Protein AF-A0A967LDF0-F1 (afdb_monomer)

Solvent-accessible surface area (backbone atoms only — not comparable to full-atom values): 17361 Å² total; per-residue (Å²): 137,88,81,86,71,76,50,51,36,36,40,22,44,72,84,47,82,64,45,79,42,76,47,79,88,79,94,64,74,88,90,59,98,78,80,86,80,89,82,88,83,76,96,77,72,79,64,94,72,94,79,72,49,79,46,80,46,60,92,59,103,64,95,81,86,81,92,79,84,87,83,78,50,74,67,54,49,60,72,42,40,83,77,46,61,62,76,76,44,54,73,70,56,41,53,49,50,55,48,54,57,40,58,75,70,70,52,86,82,72,74,75,75,74,80,72,59,51,57,44,43,38,67,37,86,91,64,55,83,61,31,75,67,80,58,48,50,31,36,35,40,36,82,56,59,44,64,87,86,53,66,85,45,45,50,76,47,58,64,10,57,55,77,41,72,45,76,43,81,77,37,88,39,30,30,34,36,38,41,36,23,68,54,70,43,59,27,35,44,30,42,28,42,52,59,54,62,45,38,42,94,85,42,59,27,58,52,32,54,76,20,68,48,39,37,46,43,92,62,77,85,70,63,77,52,59,86,72,54,65,84,68,73,45,56,82,58,60,76,73,67,74,58,61,42,68,77,70,62,70,76,63,79,61,59,72,37,84,39,65,44,71,90,42,80,40,40,79,49,79,36,64,60,76,92,123

Radius of gyration: 38.01 Å; Cα contacts (8 Å, |Δi|>4): 412; chains: 1; bounding box: 81×44×112 Å

Foldseek 3Di:
DDDQDFWWKWKAKPPDHTDIFTDDGDPDDQPDPPDDDDGDDDPYDDDPDPDMDIDIDTPDPGDDDDDDDDDDDPVNCVVCVVVCVLVPDDPVVNLVVVQVVCVVVPDPDPDPPPPAKDKAKEWDPPADFAHADQKTKIKIFIPAAWPDDDPVQKDKDKDQPWDDWDWADPDHRGIIMIIIHPGADFIKIWMKRDWQSTDGVNGTHHIYPTYIGTYDHPDPPPPVCVVVDPVLQFLPCQVVDDDCCVVVVVVDDQWPDFDRCNVHGSDTDTHGDDDD

Structure (mmCIF, N/CA/C/O backbone):
data_AF-A0A967LDF0-F1
#
_entry.id   AF-A0A967LDF0-F1
#
loop_
_atom_site.group_PDB
_atom_site.id
_atom_site.type_symbol
_atom_site.label_atom_id
_atom_site.label_alt_id
_atom_site.label_comp_id
_atom_site.label_asym_id
_atom_site.label_entity_id
_atom_site.label_seq_id
_atom_site.pdbx_PDB_ins_code
_atom_site.Cartn_x
_atom_site.Cartn_y
_atom_site.Cartn_z
_atom_site.occupancy
_atom_site.B_iso_or_equiv
_atom_site.auth_seq_id
_atom_site.auth_comp_id
_atom_site.auth_asym_id
_atom_site.auth_atom_id
_atom_site.pdbx_PDB_model_num
ATOM 1 N N . HIS A 1 1 ? 15.347 19.406 -5.455 1.00 29.77 1 HIS A N 1
ATOM 2 C CA . HIS A 1 1 ? 14.499 19.078 -6.616 1.00 29.77 1 HIS A CA 1
ATOM 3 C C . HIS A 1 1 ? 15.376 18.485 -7.708 1.00 29.77 1 HIS A C 1
ATOM 5 O O . HIS A 1 1 ? 16.145 19.208 -8.323 1.00 29.77 1 HIS A O 1
ATOM 11 N N . SER A 1 2 ? 15.359 17.156 -7.831 1.00 32.28 2 SER A N 1
ATOM 12 C CA . SER A 1 2 ? 16.201 16.375 -8.742 1.00 32.28 2 SER A CA 1
ATOM 13 C C . SER A 1 2 ? 15.453 16.183 -10.054 1.00 32.28 2 SER A C 1
ATOM 15 O O . SER A 1 2 ? 14.479 15.441 -10.078 1.00 32.28 2 SER A O 1
ATOM 17 N N . ASN A 1 3 ? 15.893 16.851 -11.114 1.00 32.25 3 ASN A N 1
ATOM 18 C CA . ASN A 1 3 ? 15.466 16.547 -12.474 1.00 32.25 3 ASN A CA 1
ATOM 19 C C . ASN A 1 3 ? 16.697 15.972 -13.187 1.00 32.25 3 ASN A C 1
ATOM 21 O O . ASN A 1 3 ? 17.517 16.711 -13.731 1.00 32.25 3 ASN A O 1
ATOM 25 N N . ARG A 1 4 ? 16.897 14.656 -13.032 1.00 47.19 4 ARG A N 1
ATOM 26 C CA . ARG A 1 4 ? 17.928 13.898 -13.750 1.00 47.19 4 ARG A CA 1
ATOM 27 C C . ARG A 1 4 ? 17.378 13.640 -15.143 1.00 47.19 4 ARG A C 1
ATOM 29 O O . ARG A 1 4 ? 16.397 12.922 -15.284 1.00 47.19 4 ARG A O 1
ATOM 36 N N . PHE A 1 5 ? 17.931 14.317 -16.138 1.00 49.34 5 PHE A N 1
ATOM 37 C CA . PHE A 1 5 ? 17.499 14.169 -17.521 1.00 49.34 5 PHE A CA 1
ATOM 38 C C . PHE A 1 5 ? 18.482 13.258 -18.250 1.00 49.34 5 PHE A C 1
ATOM 40 O O . PHE A 1 5 ? 19.655 13.616 -18.384 1.00 49.34 5 PHE A O 1
ATOM 47 N N . ASP A 1 6 ? 17.994 12.121 -18.741 1.00 62.50 6 ASP A N 1
ATOM 48 C CA . ASP A 1 6 ? 18.707 11.288 -19.707 1.00 62.50 6 ASP A CA 1
ATOM 49 C C . ASP A 1 6 ? 19.111 12.135 -20.923 1.00 62.50 6 ASP A C 1
ATOM 51 O O . ASP A 1 6 ? 18.292 12.862 -21.493 1.00 62.50 6 ASP A O 1
ATOM 55 N N . THR A 1 7 ? 20.380 12.068 -21.330 1.00 71.50 7 THR A N 1
ATOM 56 C CA . THR A 1 7 ? 20.826 12.743 -22.557 1.00 71.50 7 THR A CA 1
ATOM 57 C C . THR A 1 7 ? 20.533 11.839 -23.744 1.00 71.50 7 THR A C 1
ATOM 59 O O . THR A 1 7 ? 21.089 10.747 -23.847 1.00 71.50 7 THR A O 1
ATOM 62 N N . ARG A 1 8 ? 19.654 12.301 -24.636 1.00 81.38 8 ARG A N 1
ATOM 63 C CA . ARG A 1 8 ? 19.283 11.597 -25.865 1.00 81.38 8 ARG A CA 1
ATOM 64 C C . ARG A 1 8 ? 20.146 12.056 -27.028 1.00 81.38 8 ARG A C 1
ATOM 66 O O . ARG A 1 8 ? 20.295 13.257 -27.260 1.00 81.38 8 ARG A O 1
ATOM 73 N N . VAL A 1 9 ? 20.690 11.090 -27.759 1.00 86.62 9 VAL A N 1
ATOM 74 C CA . VAL A 1 9 ? 21.423 11.313 -29.004 1.00 86.62 9 VAL A CA 1
ATOM 75 C C . VAL A 1 9 ? 20.713 10.567 -30.120 1.00 86.62 9 VAL A C 1
ATOM 77 O O . VAL A 1 9 ? 20.468 9.368 -30.024 1.00 86.62 9 VAL A O 1
ATOM 80 N N . GLN A 1 10 ? 20.396 11.284 -31.188 1.00 90.12 10 GLN A N 1
ATOM 81 C CA . GLN A 1 10 ? 19.920 10.710 -32.435 1.00 90.12 10 GLN A CA 1
ATOM 82 C C . GLN A 1 10 ? 21.114 10.443 -33.341 1.00 90.12 10 GLN A C 1
ATOM 84 O O . GLN A 1 10 ? 21.891 11.352 -33.636 1.00 90.12 10 GLN A O 1
ATOM 89 N N . VAL A 1 11 ? 21.259 9.199 -33.784 1.00 91.06 11 VAL A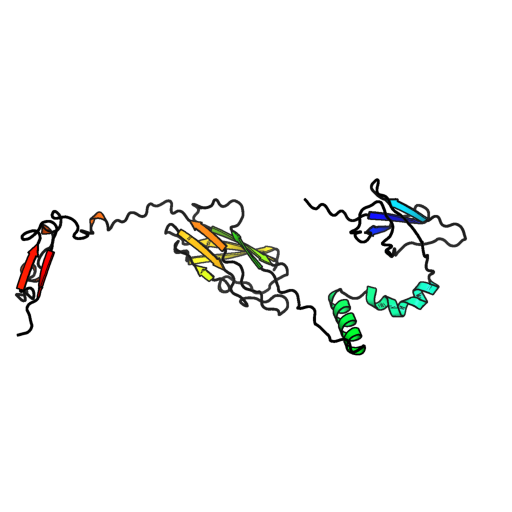 N 1
ATOM 90 C CA . VAL A 1 11 ? 22.343 8.782 -34.673 1.00 91.06 11 VAL A CA 1
ATOM 91 C C . VAL A 1 11 ? 21.752 8.342 -36.002 1.00 91.06 11 VAL A C 1
ATOM 93 O O . VAL A 1 11 ? 20.881 7.481 -36.034 1.00 91.06 11 VAL A O 1
ATOM 96 N N . SER A 1 12 ? 22.220 8.915 -37.105 1.00 91.69 12 SER A N 1
ATOM 97 C CA . SER A 1 12 ? 21.790 8.542 -38.457 1.00 91.69 12 SER A CA 1
ATOM 98 C C . SER A 1 12 ? 22.984 8.310 -39.374 1.00 91.69 12 SER A C 1
ATOM 100 O O . SER A 1 12 ? 24.059 8.879 -39.179 1.00 91.69 12 SER A O 1
ATOM 102 N N . VAL A 1 13 ? 22.785 7.470 -40.388 1.00 92.00 13 VAL A N 1
ATOM 103 C CA . VAL A 1 13 ? 23.750 7.228 -41.465 1.00 92.00 13 VAL A CA 1
ATOM 104 C C . VAL A 1 13 ? 23.163 7.756 -42.767 1.00 92.00 13 VAL A C 1
ATOM 106 O O . VAL A 1 13 ? 22.002 7.485 -43.064 1.00 92.00 13 VAL A O 1
ATOM 109 N N . ASN A 1 14 ? 23.948 8.517 -43.532 1.00 90.88 14 ASN A N 1
ATOM 110 C CA . ASN A 1 14 ? 23.600 9.039 -44.862 1.00 90.88 14 ASN A CA 1
ATOM 111 C C . ASN A 1 14 ? 22.257 9.801 -44.915 1.00 90.88 14 ASN A C 1
ATOM 113 O O . ASN A 1 14 ? 21.580 9.806 -45.938 1.00 90.88 14 ASN A O 1
ATOM 117 N N . GLY A 1 15 ? 21.847 10.437 -43.809 1.00 87.25 15 GLY A N 1
ATOM 118 C CA . GLY A 1 15 ? 20.554 11.129 -43.706 1.00 87.25 15 GLY A CA 1
ATOM 119 C C . GLY A 1 15 ? 19.333 10.201 -43.628 1.00 87.25 15 GLY A C 1
ATOM 120 O O . GLY A 1 15 ? 18.203 10.666 -43.768 1.00 87.25 15 GLY A O 1
ATOM 121 N N . GLY A 1 16 ? 19.549 8.899 -43.417 1.00 87.00 16 GLY A N 1
ATOM 122 C CA . GLY A 1 16 ? 18.507 7.912 -43.158 1.00 87.00 16 GLY A CA 1
ATOM 123 C C . GLY A 1 16 ? 17.817 8.094 -41.797 1.00 87.00 16 GLY A C 1
ATOM 124 O O . GLY A 1 16 ? 18.149 9.008 -41.037 1.00 87.00 16 GLY A O 1
ATOM 125 N N . PRO A 1 17 ? 16.844 7.225 -41.465 1.00 88.69 17 PRO A N 1
ATOM 126 C CA . PRO A 1 17 ? 16.084 7.334 -40.224 1.00 88.69 17 PRO A CA 1
ATOM 127 C C . PRO A 1 17 ? 17.014 7.258 -38.998 1.00 88.69 17 PRO A C 1
ATOM 129 O O . PRO A 1 17 ? 17.842 6.346 -38.926 1.00 88.69 17 PRO A O 1
ATOM 132 N N . PRO A 1 18 ? 16.901 8.196 -38.039 1.00 89.50 18 PRO A N 1
ATOM 133 C CA . PRO A 1 18 ? 17.755 8.200 -36.864 1.00 89.50 18 PRO A CA 1
ATOM 134 C C . PRO A 1 18 ? 17.369 7.089 -35.881 1.00 89.50 18 PRO A C 1
ATOM 136 O O . PRO A 1 18 ? 16.191 6.817 -35.654 1.00 89.50 18 PRO A O 1
ATOM 139 N N . VAL A 1 19 ? 18.379 6.493 -35.253 1.00 89.56 19 VAL A N 1
ATOM 140 C CA . VAL A 1 19 ? 18.243 5.632 -34.077 1.00 89.56 19 VAL A CA 1
ATOM 141 C C . VAL A 1 19 ? 18.460 6.497 -32.840 1.00 89.56 19 VAL A C 1
ATOM 143 O O . VAL A 1 19 ? 19.482 7.176 -32.723 1.00 89.56 19 VAL A O 1
ATOM 146 N N . GLU A 1 20 ? 17.492 6.492 -31.926 1.00 89.06 20 GLU A N 1
ATOM 147 C CA . GLU A 1 20 ? 17.616 7.187 -30.645 1.00 89.06 20 GLU A CA 1
ATOM 148 C C . GLU A 1 20 ? 18.398 6.335 -29.649 1.00 89.06 20 GLU A C 1
ATOM 150 O O . GLU A 1 20 ? 18.177 5.129 -29.517 1.00 89.06 20 GLU A O 1
ATOM 155 N N . VAL A 1 21 ? 19.311 6.984 -28.935 1.00 86.44 21 VAL A N 1
ATOM 156 C CA . VAL A 1 21 ? 20.177 6.350 -27.953 1.00 86.44 21 VAL A CA 1
ATOM 157 C C . VAL A 1 21 ? 20.196 7.183 -26.681 1.00 86.44 21 VAL A C 1
ATOM 159 O O . VAL A 1 21 ? 20.444 8.391 -26.711 1.00 86.44 21 VAL A O 1
ATOM 162 N N . LEU A 1 22 ? 19.948 6.521 -25.554 1.00 83.69 22 LEU A N 1
ATOM 163 C CA . LEU A 1 22 ? 20.061 7.111 -24.225 1.00 83.69 22 LEU A CA 1
ATOM 164 C C . LEU A 1 22 ? 21.501 6.959 -23.742 1.00 83.69 22 LEU A C 1
ATOM 166 O O . LEU A 1 22 ? 22.001 5.841 -23.608 1.00 83.69 22 LEU A O 1
ATOM 170 N N . LEU A 1 23 ? 22.173 8.080 -23.485 1.00 78.25 23 LEU A N 1
ATOM 171 C CA . LEU A 1 23 ? 23.500 8.050 -22.888 1.00 78.25 23 LEU A CA 1
ATOM 172 C C . LEU A 1 23 ? 23.396 7.757 -21.386 1.00 78.25 23 LEU A C 1
ATOM 174 O O . LEU A 1 23 ? 22.538 8.330 -20.712 1.00 78.25 23 LEU A O 1
ATOM 178 N N . PRO A 1 24 ? 24.284 6.909 -20.838 1.00 69.12 24 PRO A N 1
ATOM 179 C CA . PRO A 1 24 ? 24.297 6.603 -19.414 1.00 69.12 24 PRO A CA 1
ATOM 180 C C . PRO A 1 24 ? 24.535 7.869 -18.581 1.00 69.12 24 PRO A C 1
ATOM 182 O O . PRO A 1 24 ? 25.384 8.691 -18.931 1.00 69.12 24 PRO A O 1
ATOM 185 N N . GLU A 1 25 ? 23.819 8.003 -17.456 1.00 64.12 25 GLU A N 1
ATOM 186 C CA . GLU A 1 25 ? 23.947 9.156 -16.555 1.00 64.12 25 GLU A CA 1
ATOM 187 C C . GLU A 1 25 ? 25.417 9.413 -16.165 1.00 64.12 25 GLU A C 1
ATOM 189 O O . GLU A 1 25 ? 26.134 8.515 -15.703 1.00 64.12 25 GLU A O 1
ATOM 194 N N . SER A 1 26 ? 25.851 10.669 -16.303 1.00 56.97 26 SER A N 1
ATOM 195 C CA . SER A 1 26 ? 27.106 11.160 -15.732 1.00 56.97 26 SER A CA 1
ATOM 196 C C . SER A 1 26 ? 26.822 11.820 -14.384 1.00 56.97 26 SER A C 1
ATOM 198 O O . SER A 1 26 ? 25.994 12.722 -14.281 1.00 56.97 26 SER A O 1
ATOM 200 N N . ASN A 1 27 ? 27.500 11.364 -13.331 1.00 51.72 27 ASN A N 1
ATOM 201 C CA . ASN A 1 27 ? 27.336 11.852 -11.960 1.00 51.72 27 ASN A CA 1
ATOM 202 C C . ASN A 1 27 ? 28.389 12.902 -11.560 1.00 51.72 27 ASN A C 1
ATOM 204 O O . ASN A 1 27 ? 28.564 13.171 -10.370 1.00 51.72 27 ASN A O 1
ATOM 208 N N . THR A 1 28 ? 29.100 13.494 -12.524 1.00 54.03 28 THR A N 1
ATOM 209 C CA . THR A 1 28 ? 30.201 14.429 -12.259 1.00 54.03 28 THR A CA 1
ATOM 210 C C . THR A 1 28 ? 29.933 15.824 -12.793 1.00 54.03 28 THR A C 1
ATOM 212 O O . THR A 1 28 ? 29.235 15.990 -13.787 1.00 54.03 28 THR A O 1
ATOM 215 N N . TRP A 1 29 ? 30.516 16.828 -12.131 1.00 55.16 29 TRP A N 1
ATOM 216 C CA . TRP A 1 29 ? 30.426 18.224 -12.552 1.00 55.16 29 TRP A CA 1
ATOM 217 C C . TRP A 1 29 ? 31.008 18.397 -13.967 1.00 55.16 29 TRP A C 1
ATOM 219 O O . TRP A 1 29 ? 32.147 18.028 -14.251 1.00 55.16 29 TRP A O 1
ATOM 229 N N . ASP A 1 30 ? 30.154 18.948 -14.816 1.00 55.78 30 ASP A N 1
ATOM 230 C CA . ASP A 1 30 ? 30.169 19.228 -16.256 1.00 55.78 30 ASP A CA 1
ATOM 231 C C . ASP A 1 30 ? 31.470 19.741 -16.907 1.00 55.78 30 ASP A C 1
ATOM 233 O O . ASP A 1 30 ? 31.639 19.571 -18.109 1.00 55.78 30 ASP A O 1
ATOM 237 N N . TRP A 1 31 ? 32.431 20.304 -16.171 1.00 59.62 31 TRP A N 1
ATOM 238 C CA . TRP A 1 31 ? 33.615 20.947 -16.771 1.00 59.62 31 TRP A CA 1
ATOM 239 C C . TRP A 1 31 ? 34.860 20.048 -16.920 1.00 59.62 31 TRP A C 1
ATOM 241 O O . TRP A 1 31 ? 35.884 20.501 -17.438 1.00 59.62 31 TRP A O 1
ATOM 251 N N . ARG A 1 32 ? 34.824 18.785 -16.461 1.00 58.84 32 ARG A N 1
ATOM 252 C CA . ARG A 1 32 ? 35.925 17.813 -16.645 1.00 58.84 32 ARG A CA 1
ATOM 253 C C . ARG A 1 32 ? 35.434 16.499 -17.255 1.00 58.84 32 ARG A C 1
ATOM 255 O O . ARG A 1 32 ? 34.812 15.690 -16.572 1.00 58.84 32 ARG A O 1
ATOM 262 N N . HIS A 1 33 ? 35.815 16.231 -18.506 1.00 66.62 33 HIS A N 1
ATOM 263 C CA . HIS A 1 33 ? 35.598 14.945 -19.186 1.00 66.62 33 HIS A CA 1
ATOM 264 C C . HIS A 1 33 ? 36.584 13.873 -18.682 1.00 66.62 33 HIS A C 1
ATOM 266 O O . HIS A 1 33 ? 37.537 13.510 -19.364 1.00 66.62 33 HIS A O 1
ATOM 272 N N . THR A 1 34 ? 36.415 13.410 -17.441 1.00 66.81 34 THR A N 1
ATOM 273 C CA . THR A 1 34 ? 37.306 12.406 -16.815 1.00 66.81 34 THR A CA 1
ATOM 274 C C . THR A 1 34 ? 36.670 11.031 -16.645 1.00 66.81 34 THR A C 1
ATOM 276 O O . THR A 1 34 ? 37.363 10.081 -16.293 1.00 66.81 34 THR A O 1
ATOM 279 N N . HIS A 1 35 ? 35.369 10.911 -16.903 1.00 71.50 35 HIS A N 1
ATOM 280 C CA . HIS A 1 35 ? 34.609 9.673 -16.746 1.00 71.50 35 HIS A CA 1
ATOM 281 C C . HIS A 1 35 ? 34.018 9.256 -18.092 1.00 71.50 35 HIS A C 1
ATOM 283 O O . HIS A 1 35 ? 32.830 9.443 -18.351 1.00 71.50 35 HIS A O 1
ATOM 289 N N . TRP A 1 36 ? 34.872 8.717 -18.962 1.00 75.50 36 TRP A N 1
ATOM 290 C CA . TRP A 1 36 ? 34.469 8.199 -20.267 1.00 75.50 36 TRP A CA 1
ATOM 291 C C . TRP A 1 36 ? 33.609 6.947 -20.115 1.00 75.50 36 TRP A C 1
ATOM 293 O O . TRP A 1 36 ? 33.900 6.067 -19.301 1.00 75.50 36 TRP A O 1
ATOM 303 N N . ARG A 1 37 ? 32.535 6.871 -20.901 1.00 78.19 37 ARG A N 1
ATOM 304 C CA . ARG A 1 37 ? 31.654 5.706 -20.967 1.00 78.19 37 ARG A CA 1
ATOM 305 C C . ARG A 1 37 ? 31.391 5.335 -22.410 1.00 78.19 37 ARG A C 1
ATOM 307 O O . ARG A 1 37 ? 31.300 6.201 -23.273 1.00 78.19 37 ARG A O 1
ATOM 314 N N . ASN A 1 38 ? 31.187 4.043 -22.625 1.00 83.06 38 ASN A N 1
ATOM 315 C CA . ASN A 1 38 ? 30.847 3.515 -23.933 1.00 83.06 38 ASN A CA 1
ATOM 316 C C . ASN A 1 38 ? 29.333 3.375 -24.049 1.00 83.06 38 ASN A C 1
ATOM 318 O O . ASN A 1 38 ? 28.652 2.962 -23.110 1.00 83.06 38 ASN A O 1
ATOM 322 N N . THR A 1 39 ? 28.816 3.700 -25.223 1.00 84.31 39 THR A N 1
ATOM 323 C CA . THR A 1 39 ? 27.430 3.465 -25.609 1.00 84.31 39 THR A CA 1
ATOM 324 C C . THR A 1 39 ? 27.433 2.726 -26.932 1.00 84.31 39 THR A C 1
ATOM 326 O O . THR A 1 39 ? 28.219 3.038 -27.824 1.00 84.31 39 THR A O 1
ATOM 329 N N . ARG A 1 40 ? 26.571 1.716 -27.041 1.00 84.56 40 ARG A N 1
ATOM 330 C CA . ARG A 1 40 ? 26.415 0.929 -28.258 1.00 84.56 40 ARG A CA 1
ATOM 331 C C . ARG A 1 40 ? 25.188 1.416 -29.015 1.00 84.56 40 ARG A C 1
ATOM 333 O O . ARG A 1 40 ? 24.127 1.574 -28.422 1.00 84.56 40 ARG A O 1
ATOM 340 N N . VAL A 1 41 ? 25.346 1.596 -30.320 1.00 86.19 41 VAL A N 1
ATOM 341 C CA . VAL A 1 41 ? 24.256 1.925 -31.239 1.00 86.19 41 VAL A CA 1
ATOM 342 C C . VAL A 1 41 ? 24.138 0.794 -32.244 1.00 86.19 41 VAL A C 1
ATOM 344 O O . VAL A 1 41 ? 25.133 0.391 -32.844 1.00 86.19 41 VAL A O 1
ATOM 347 N N . GLU A 1 42 ? 22.938 0.246 -32.386 1.00 83.44 42 GLU A N 1
ATOM 348 C CA . GLU A 1 42 ? 22.668 -0.890 -33.266 1.00 83.44 42 GLU A CA 1
ATOM 349 C C . GLU A 1 42 ? 21.664 -0.508 -34.354 1.00 83.44 42 GLU A C 1
ATOM 351 O O . GLU A 1 42 ? 21.054 0.558 -34.304 1.00 83.44 42 GLU A O 1
ATOM 356 N N . ASN A 1 43 ? 21.493 -1.391 -35.341 1.00 81.31 43 ASN A N 1
ATOM 357 C CA . ASN A 1 43 ? 20.545 -1.220 -36.449 1.00 81.31 43 ASN A CA 1
ATOM 358 C C . ASN A 1 43 ? 20.821 0.001 -37.345 1.00 81.31 43 ASN A C 1
ATOM 360 O O . ASN A 1 43 ? 19.912 0.528 -37.984 1.00 81.31 43 ASN A O 1
ATOM 364 N N . LEU A 1 44 ? 22.086 0.419 -37.425 1.00 84.12 44 LEU A N 1
ATOM 365 C CA . LEU A 1 44 ? 22.567 1.387 -38.406 1.00 84.12 44 LEU A CA 1
ATOM 366 C C . LEU A 1 44 ? 23.156 0.647 -39.606 1.00 84.12 44 LEU A C 1
ATOM 368 O O . LEU A 1 44 ? 24.004 -0.232 -39.451 1.00 84.12 44 LEU A O 1
ATOM 372 N N . TRP A 1 45 ? 22.717 1.023 -40.801 1.00 81.25 45 TRP A N 1
ATOM 373 C CA . TRP A 1 45 ? 23.129 0.386 -42.046 1.00 81.25 45 TRP A CA 1
ATOM 374 C C . TRP A 1 45 ? 24.084 1.305 -42.799 1.00 81.25 45 TRP A C 1
ATOM 376 O O . TRP A 1 45 ? 23.710 2.419 -43.154 1.00 81.25 45 TRP A O 1
ATOM 386 N N . LEU A 1 46 ? 25.311 0.837 -43.029 1.00 83.94 46 LEU A N 1
ATOM 387 C CA . LEU A 1 46 ? 26.261 1.493 -43.925 1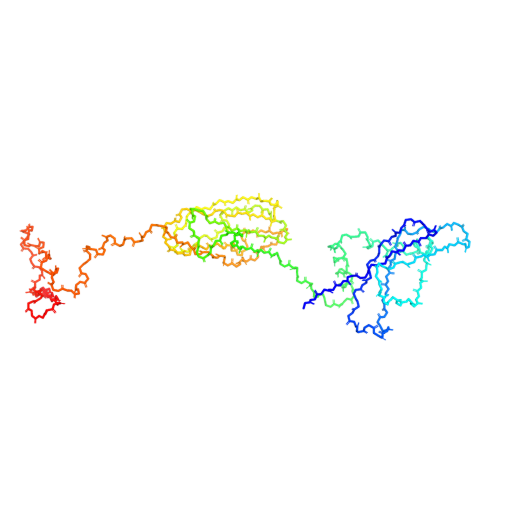.00 83.94 46 LEU A CA 1
ATOM 388 C C . LEU A 1 46 ? 26.022 1.004 -45.355 1.00 83.94 46 LEU A C 1
ATOM 390 O O . LEU A 1 46 ? 25.848 -0.195 -45.586 1.00 83.94 46 LEU A O 1
ATOM 394 N N . GLU A 1 47 ? 26.046 1.921 -46.313 1.00 83.88 47 GLU A N 1
ATOM 395 C CA . GLU A 1 47 ? 26.000 1.579 -47.731 1.00 83.88 47 GLU A CA 1
ATOM 396 C C . GLU A 1 47 ? 27.370 1.063 -48.211 1.00 83.88 47 GLU A C 1
ATOM 398 O O . GLU A 1 47 ? 28.410 1.460 -47.668 1.00 83.88 47 GLU A O 1
ATOM 403 N N . PRO A 1 48 ? 27.416 0.183 -49.229 1.00 80.88 48 PRO A N 1
ATOM 404 C CA . PRO A 1 48 ? 28.675 -0.256 -49.820 1.00 80.88 48 PRO A CA 1
ATOM 405 C C . PRO A 1 48 ? 29.474 0.920 -50.395 1.00 80.88 48 PRO A C 1
ATOM 407 O O . PRO A 1 48 ? 28.962 1.682 -51.209 1.00 80.88 48 PRO A O 1
ATOM 410 N N . GLY A 1 49 ? 30.754 1.022 -50.034 1.00 83.06 49 GLY A N 1
ATOM 411 C CA . GLY A 1 49 ? 31.654 2.063 -50.531 1.00 83.06 49 GLY A CA 1
ATOM 412 C C . GLY A 1 49 ? 32.453 2.726 -49.414 1.00 83.06 49 GLY A C 1
ATOM 413 O O . GLY A 1 49 ? 32.371 2.343 -48.250 1.00 83.06 49 GLY A O 1
ATOM 414 N N . THR A 1 50 ? 33.263 3.716 -49.779 1.00 81.44 50 THR A N 1
ATOM 415 C CA . THR A 1 50 ? 34.102 4.471 -48.832 1.00 81.44 50 THR A CA 1
ATOM 416 C C . THR A 1 50 ? 33.407 5.706 -48.268 1.00 81.44 50 THR A C 1
ATOM 418 O O . THR A 1 50 ? 33.959 6.371 -47.398 1.00 81.44 50 THR A O 1
ATOM 421 N N . GLU A 1 51 ? 32.213 6.026 -48.762 1.00 85.75 51 GLU A N 1
ATOM 422 C CA . GLU A 1 51 ? 31.494 7.251 -48.430 1.00 85.75 51 GLU A CA 1
ATOM 423 C C . GLU A 1 51 ? 30.238 6.907 -47.636 1.00 85.75 51 GLU A C 1
ATOM 425 O O . GLU A 1 51 ? 29.184 6.615 -48.185 1.00 85.75 51 GLU A O 1
ATOM 430 N N . ASN A 1 52 ? 30.373 6.928 -46.313 1.00 88.50 52 ASN A N 1
ATOM 431 C CA . ASN A 1 52 ? 29.243 6.927 -45.397 1.00 88.50 52 ASN A CA 1
ATOM 432 C C . ASN A 1 52 ? 29.402 8.107 -44.440 1.00 88.50 52 ASN A C 1
ATOM 434 O O . ASN A 1 52 ? 30.485 8.336 -43.902 1.00 88.50 52 ASN A O 1
ATOM 438 N N . THR A 1 53 ? 28.325 8.851 -44.214 1.00 91.62 53 THR A N 1
ATOM 439 C CA . THR A 1 53 ? 28.288 9.969 -43.270 1.00 91.62 53 THR A CA 1
ATOM 440 C C . THR A 1 53 ? 27.507 9.554 -42.035 1.00 91.62 53 THR A C 1
ATOM 442 O O . THR A 1 53 ? 26.314 9.274 -42.128 1.00 91.62 53 THR A O 1
ATOM 445 N N . LEU A 1 54 ? 28.161 9.551 -40.874 1.00 89.94 54 LEU A N 1
ATOM 446 C CA . LEU A 1 54 ? 27.514 9.360 -39.578 1.00 89.94 54 LEU A CA 1
ATOM 447 C C . LEU A 1 54 ? 27.177 10.729 -38.978 1.00 89.94 54 LEU A C 1
ATOM 449 O O . LEU A 1 54 ? 28.063 11.561 -38.801 1.00 89.94 54 LEU A O 1
ATOM 453 N N . SER A 1 55 ? 25.907 10.965 -38.663 1.00 90.62 55 SER A N 1
ATOM 454 C CA . SER A 1 55 ? 25.438 12.200 -38.028 1.00 90.62 55 SER A CA 1
ATOM 455 C C . SER A 1 55 ? 24.923 11.906 -36.625 1.00 90.62 55 SER A C 1
ATOM 457 O O . SER A 1 55 ? 24.065 11.044 -36.453 1.00 90.62 55 SER A O 1
ATOM 459 N N . LEU A 1 56 ? 25.437 12.637 -35.631 1.00 88.50 56 LEU A N 1
ATOM 460 C CA . LEU A 1 56 ? 24.994 12.587 -34.238 1.00 88.50 56 LEU A CA 1
ATOM 461 C C . LEU A 1 56 ? 24.341 13.925 -33.893 1.00 88.50 56 LEU A C 1
ATOM 463 O O . LEU A 1 56 ? 24.956 14.977 -34.049 1.00 88.50 56 LEU A O 1
ATOM 467 N N . THR A 1 57 ? 23.088 13.899 -33.454 1.00 87.19 57 THR A N 1
ATOM 468 C CA . THR A 1 57 ? 22.312 15.093 -33.098 1.00 87.19 57 THR A CA 1
ATOM 469 C C . THR A 1 57 ? 21.820 14.975 -31.663 1.00 87.19 57 THR A C 1
ATOM 471 O O . THR A 1 57 ? 21.266 13.952 -31.273 1.00 87.19 57 THR A O 1
ATOM 474 N N . VAL A 1 58 ? 22.035 16.022 -30.868 1.00 82.31 58 VAL A N 1
ATOM 475 C CA . VAL A 1 58 ? 21.605 16.099 -29.466 1.00 82.31 58 VAL A CA 1
ATOM 476 C C . VAL A 1 58 ? 20.456 17.100 -29.378 1.00 82.31 58 VAL A C 1
ATOM 478 O O . VAL A 1 58 ? 20.565 18.203 -29.908 1.00 82.31 58 VAL A O 1
ATOM 481 N N . GLU A 1 59 ? 19.355 16.737 -28.715 1.00 68.88 59 GLU A N 1
ATOM 482 C CA . GLU A 1 59 ? 18.126 17.554 -28.683 1.00 68.88 59 GLU A CA 1
ATOM 483 C C . GLU A 1 59 ? 18.235 18.853 -27.851 1.00 68.88 59 GLU A C 1
ATOM 485 O O . GLU A 1 59 ? 17.313 19.667 -27.847 1.00 68.88 59 GLU A O 1
ATOM 490 N N . ALA A 1 60 ? 19.354 19.104 -27.164 1.00 63.31 60 ALA A N 1
ATOM 491 C CA . ALA A 1 60 ? 19.570 20.327 -26.389 1.00 63.31 60 ALA A CA 1
ATOM 492 C C . ALA A 1 60 ? 21.051 20.737 -26.353 1.00 63.31 60 ALA A C 1
ATOM 494 O O . ALA A 1 60 ? 2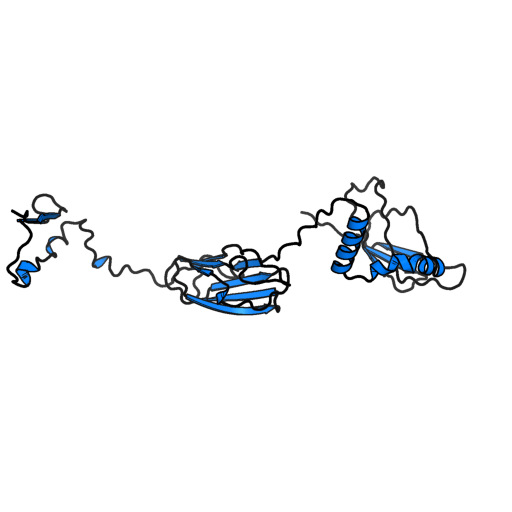1.931 19.902 -26.549 1.00 63.31 60 ALA A O 1
ATOM 495 N N . LEU A 1 61 ? 21.312 22.018 -26.049 1.00 54.16 61 LEU A N 1
ATOM 496 C CA . LEU A 1 61 ? 22.640 22.614 -25.820 1.00 54.16 61 LEU A CA 1
ATOM 497 C C . LEU A 1 61 ? 23.340 21.971 -24.605 1.00 54.16 61 LEU A C 1
ATOM 499 O O . LEU A 1 61 ? 23.402 22.561 -23.525 1.00 54.16 61 LEU A O 1
ATOM 503 N N . ARG A 1 62 ? 23.812 20.735 -24.754 1.00 62.69 62 ARG A N 1
ATOM 504 C CA . ARG A 1 62 ? 24.630 20.030 -23.767 1.00 62.69 62 ARG A CA 1
ATOM 505 C C . ARG A 1 62 ? 25.998 19.731 -24.356 1.00 62.69 62 ARG A C 1
ATOM 507 O O . ARG A 1 62 ? 26.111 19.413 -25.538 1.00 62.69 62 ARG A O 1
ATOM 514 N N . ASP A 1 63 ? 27.013 19.797 -23.507 1.00 67.38 63 ASP A N 1
ATOM 515 C CA . ASP A 1 63 ? 28.379 19.447 -23.872 1.00 67.38 63 ASP A CA 1
ATOM 516 C C . ASP A 1 63 ? 28.494 17.922 -24.017 1.00 67.38 63 ASP A C 1
ATOM 518 O O . ASP A 1 63 ? 28.563 17.185 -23.032 1.00 67.38 63 ASP A O 1
ATOM 522 N N . LEU A 1 64 ? 28.478 17.437 -25.262 1.00 76.06 64 LEU A N 1
ATOM 523 C CA . LEU A 1 64 ? 28.811 16.056 -25.605 1.00 76.06 64 LEU A CA 1
ATOM 524 C C . LEU A 1 64 ? 30.283 15.997 -26.018 1.00 76.06 64 LEU A C 1
ATOM 526 O O . LEU A 1 64 ? 30.664 16.551 -27.047 1.00 76.06 64 LEU A O 1
ATOM 530 N N . ALA A 1 65 ? 31.096 15.293 -25.234 1.00 78.25 65 ALA A N 1
ATOM 531 C CA . ALA A 1 65 ? 32.457 14.948 -25.621 1.00 78.25 65 ALA A CA 1
ATOM 532 C C . ALA A 1 65 ? 32.496 13.523 -26.175 1.00 78.25 65 ALA A C 1
ATOM 534 O O . ALA A 1 65 ? 31.933 12.601 -25.583 1.00 78.25 65 ALA A O 1
ATOM 535 N N . ILE A 1 66 ? 33.184 13.354 -27.301 1.00 82.12 66 ILE A N 1
ATOM 536 C CA . ILE A 1 66 ? 33.407 12.066 -27.956 1.00 82.12 66 ILE A CA 1
ATOM 537 C C . ILE A 1 66 ? 34.916 11.867 -28.020 1.00 82.12 66 ILE A C 1
ATOM 539 O O . ILE A 1 66 ? 35.619 12.728 -28.547 1.00 82.12 66 ILE A O 1
ATOM 543 N N . ASP A 1 67 ? 35.395 10.757 -27.468 1.00 85.88 67 ASP A N 1
ATOM 544 C CA . ASP A 1 67 ? 36.801 10.356 -27.573 1.00 85.88 67 ASP A CA 1
ATOM 545 C C . ASP A 1 67 ? 36.996 9.461 -28.801 1.00 85.88 67 ASP A C 1
ATOM 547 O O . ASP A 1 67 ? 37.724 9.795 -29.733 1.00 85.88 67 ASP A O 1
ATOM 551 N N . GLU A 1 68 ? 36.240 8.364 -28.860 1.00 89.38 68 GLU A N 1
ATOM 552 C CA . GLU A 1 68 ? 36.356 7.360 -29.911 1.00 89.38 68 GLU A CA 1
ATOM 553 C C . GLU A 1 68 ? 34.983 6.946 -30.454 1.00 89.38 68 GLU A C 1
ATOM 555 O O . GLU A 1 68 ? 33.997 6.842 -29.719 1.00 89.38 68 GLU A O 1
ATOM 560 N N . ILE A 1 69 ? 34.938 6.669 -31.760 1.00 87.56 69 ILE A N 1
ATOM 561 C CA . ILE A 1 69 ? 33.831 5.971 -32.413 1.00 87.56 69 ILE A CA 1
ATOM 562 C C . ILE A 1 69 ? 34.392 4.696 -33.030 1.00 87.56 69 ILE A C 1
ATOM 564 O O . ILE A 1 69 ? 35.154 4.741 -33.995 1.00 87.56 69 ILE A O 1
ATOM 568 N N . LEU A 1 70 ? 33.973 3.555 -32.490 1.00 87.38 70 LEU A N 1
ATOM 569 C CA . LEU A 1 70 ? 34.295 2.250 -33.046 1.00 87.38 70 LEU A CA 1
ATOM 570 C C . LEU A 1 70 ? 33.138 1.763 -33.922 1.00 87.38 70 LEU A C 1
ATOM 572 O O . LEU A 1 70 ? 32.023 1.563 -33.440 1.00 87.38 70 LEU A O 1
ATOM 576 N N . VAL A 1 71 ? 33.418 1.528 -35.203 1.00 86.12 71 VAL A N 1
ATOM 577 C CA . VAL A 1 71 ? 32.463 0.943 -36.151 1.00 86.12 71 VAL A CA 1
ATOM 578 C C . VAL A 1 71 ? 32.819 -0.525 -36.357 1.00 86.12 71 VAL A C 1
ATOM 580 O O . VAL A 1 71 ? 33.910 -0.842 -36.822 1.00 86.12 71 VAL A O 1
ATOM 583 N N . SER A 1 72 ? 31.907 -1.428 -35.999 1.00 81.69 72 SER A N 1
ATOM 584 C CA . SER A 1 72 ? 32.077 -2.869 -36.219 1.00 81.69 72 SER A CA 1
ATOM 585 C C . SER A 1 72 ? 31.484 -3.294 -37.559 1.00 81.69 72 SER A C 1
ATOM 587 O O . SER A 1 72 ? 30.391 -2.864 -37.925 1.00 81.69 72 SER A O 1
ATOM 589 N N . THR A 1 73 ? 32.182 -4.171 -38.277 1.00 79.81 73 THR A N 1
ATOM 590 C CA . THR A 1 73 ? 31.682 -4.762 -39.525 1.00 79.81 73 THR A CA 1
ATOM 591 C C . THR A 1 73 ? 30.734 -5.936 -39.258 1.00 79.81 73 THR A C 1
ATOM 593 O O . THR A 1 73 ? 30.647 -6.447 -38.138 1.00 79.81 73 THR A O 1
ATOM 596 N N . ALA A 1 74 ? 30.047 -6.415 -40.301 1.00 77.25 74 ALA A N 1
ATOM 597 C CA . ALA A 1 74 ? 29.257 -7.646 -40.225 1.00 77.25 74 ALA A CA 1
ATOM 598 C C . ALA A 1 74 ? 30.109 -8.865 -39.815 1.00 77.25 74 ALA A C 1
ATOM 600 O O . ALA A 1 74 ? 29.636 -9.715 -39.061 1.00 77.25 74 ALA A O 1
ATOM 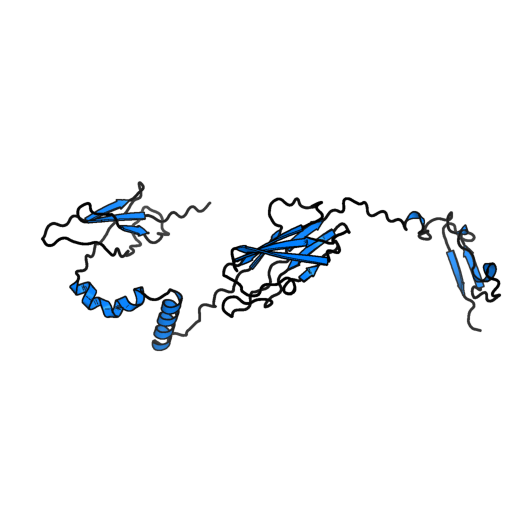601 N N . ASP A 1 75 ? 31.377 -8.918 -40.233 1.00 79.44 75 ASP A N 1
ATOM 602 C CA . ASP A 1 75 ? 32.305 -9.987 -39.852 1.00 79.44 75 ASP A CA 1
ATOM 603 C C . ASP A 1 75 ? 32.709 -9.898 -38.374 1.00 79.44 75 ASP A C 1
ATOM 605 O O . ASP A 1 75 ? 32.804 -10.922 -37.694 1.00 79.44 75 ASP A O 1
ATOM 609 N N . ASP A 1 76 ? 32.908 -8.687 -37.846 1.00 80.12 76 ASP A N 1
ATOM 610 C CA . ASP A 1 76 ? 33.174 -8.479 -36.416 1.00 80.12 76 ASP A CA 1
ATOM 611 C C . ASP A 1 76 ? 31.955 -8.863 -35.572 1.00 80.12 76 ASP A C 1
ATOM 613 O O . ASP A 1 76 ? 32.083 -9.515 -34.534 1.00 80.12 76 ASP A O 1
ATOM 617 N N . LEU A 1 77 ? 30.755 -8.531 -36.057 1.00 75.88 77 LEU A N 1
ATOM 618 C CA . LEU A 1 77 ? 29.486 -8.935 -35.456 1.00 75.88 77 LEU A CA 1
ATOM 619 C C . LEU A 1 77 ? 29.306 -10.457 -35.470 1.00 75.88 77 LEU A C 1
ATOM 621 O O . LEU A 1 77 ? 28.877 -11.016 -34.461 1.00 75.88 77 LEU A O 1
ATOM 625 N N . ALA A 1 78 ? 29.666 -11.131 -36.565 1.00 79.69 78 ALA A N 1
ATOM 626 C CA . ALA A 1 78 ? 29.600 -12.586 -36.682 1.00 79.69 78 ALA A CA 1
ATOM 627 C C . ALA A 1 78 ? 30.591 -13.282 -35.737 1.00 79.69 78 ALA A C 1
ATOM 629 O O . ALA A 1 78 ? 30.223 -14.233 -35.048 1.00 79.69 78 ALA A O 1
ATOM 630 N N . LYS A 1 79 ? 31.826 -12.774 -35.629 1.00 77.62 79 LYS A N 1
ATOM 631 C CA . LYS A 1 79 ? 32.817 -13.264 -34.654 1.00 77.62 79 LYS A CA 1
ATOM 632 C C . LYS A 1 79 ? 32.363 -13.038 -33.212 1.00 77.62 79 LYS A C 1
ATOM 634 O O . LYS A 1 79 ? 32.618 -13.878 -32.354 1.00 77.62 79 LYS A O 1
ATOM 639 N N . ALA A 1 80 ? 31.671 -11.932 -32.945 1.00 73.38 80 ALA A N 1
ATOM 640 C CA . ALA A 1 80 ? 31.118 -11.624 -31.633 1.00 73.38 80 ALA A CA 1
ATOM 641 C C . ALA A 1 80 ? 29.796 -12.356 -31.336 1.00 73.38 80 ALA A C 1
ATOM 643 O O . ALA A 1 80 ? 29.372 -12.366 -30.183 1.00 73.38 80 ALA A O 1
ATOM 644 N N . ALA A 1 81 ? 29.142 -12.976 -32.326 1.00 74.38 81 ALA A N 1
ATOM 645 C CA . ALA A 1 81 ? 27.813 -13.574 -32.179 1.00 74.38 81 ALA A CA 1
ATOM 646 C C . ALA A 1 81 ? 27.692 -14.572 -31.008 1.00 74.38 81 ALA A C 1
ATOM 648 O O . ALA A 1 81 ? 26.712 -14.463 -30.269 1.00 74.38 81 ALA A O 1
ATOM 649 N N . PRO A 1 82 ? 28.671 -15.464 -30.740 1.00 71.44 82 PRO A N 1
ATOM 650 C CA . PRO A 1 82 ? 28.621 -16.346 -29.570 1.00 71.44 82 PRO A CA 1
ATOM 651 C C . PRO A 1 82 ? 28.559 -15.584 -28.238 1.00 71.44 82 PRO A C 1
ATOM 653 O O . PRO A 1 82 ? 27.877 -16.009 -27.314 1.00 71.44 82 PRO A O 1
ATOM 656 N N . HIS A 1 83 ? 29.208 -14.421 -28.154 1.00 64.38 83 HIS A N 1
ATOM 657 C CA . HIS A 1 83 ? 29.197 -13.559 -26.968 1.00 64.38 83 HIS A CA 1
ATOM 658 C C . HIS A 1 83 ? 27.966 -12.642 -26.900 1.00 64.38 83 HIS A C 1
ATOM 660 O O . HIS A 1 83 ? 27.696 -12.047 -25.860 1.00 64.38 83 HIS A O 1
ATOM 666 N N . ARG A 1 84 ? 27.212 -12.512 -27.999 1.00 71.38 84 ARG A N 1
ATOM 667 C CA . ARG A 1 84 ? 26.029 -11.643 -28.105 1.00 71.38 84 ARG A CA 1
ATOM 668 C C . ARG A 1 84 ? 24.705 -12.367 -27.875 1.00 71.38 84 ARG A C 1
ATOM 670 O O . ARG A 1 84 ? 23.687 -11.694 -27.781 1.00 71.38 84 ARG A O 1
ATOM 677 N N . GLN A 1 85 ? 24.714 -13.692 -27.713 1.00 74.38 85 GLN A N 1
ATOM 678 C CA . GLN A 1 85 ? 23.517 -14.487 -27.378 1.00 74.38 85 GLN A CA 1
ATOM 679 C C . GLN A 1 85 ? 22.822 -14.008 -26.093 1.00 74.38 85 GLN A C 1
ATOM 681 O O . GLN A 1 85 ? 21.623 -14.178 -25.915 1.00 74.38 85 GLN A O 1
ATOM 686 N N . VAL A 1 86 ? 23.584 -13.353 -25.221 1.00 72.69 86 VAL A N 1
ATOM 687 C CA . VAL A 1 86 ? 23.135 -12.786 -23.951 1.00 72.69 86 VAL A CA 1
ATOM 688 C C . VAL A 1 86 ? 22.225 -11.559 -24.135 1.00 72.69 86 VAL A C 1
ATOM 690 O O . VAL A 1 86 ? 21.390 -11.286 -23.283 1.00 72.69 86 VAL A O 1
ATOM 693 N N . LEU A 1 87 ? 22.336 -10.837 -25.258 1.00 69.25 87 LEU A N 1
ATOM 694 C CA . LEU A 1 87 ? 21.548 -9.621 -25.52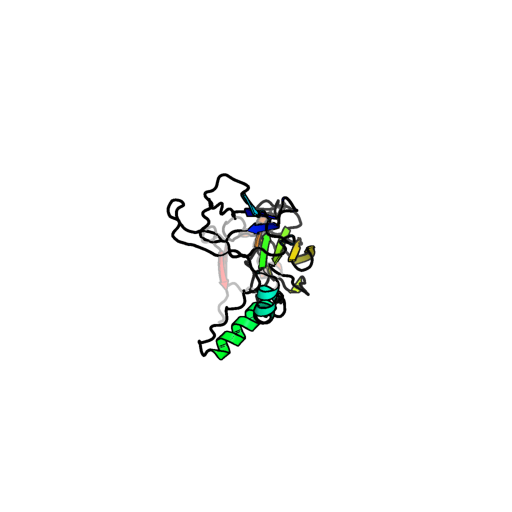6 1.00 69.25 87 LEU A CA 1
ATOM 695 C C . LEU A 1 87 ? 20.071 -9.906 -25.832 1.00 69.25 87 LEU A C 1
ATOM 697 O O . LEU A 1 87 ? 19.255 -8.993 -25.769 1.00 69.25 87 LEU A O 1
ATOM 701 N N . SER A 1 88 ? 19.737 -11.148 -26.186 1.00 74.31 88 SER A N 1
ATOM 702 C CA . SER A 1 88 ? 18.362 -11.591 -26.443 1.00 74.31 88 SER A CA 1
ATOM 703 C C . SER A 1 88 ? 17.697 -12.258 -25.238 1.00 74.31 88 SER A C 1
ATOM 705 O O . SER A 1 88 ? 16.570 -12.726 -25.369 1.00 74.31 88 SER A O 1
ATOM 707 N N . LEU A 1 89 ? 18.389 -12.359 -24.099 1.00 76.19 89 LEU A N 1
ATOM 708 C CA . LEU A 1 89 ? 17.818 -12.924 -22.878 1.00 76.19 89 LEU A CA 1
ATOM 709 C C . LEU A 1 89 ? 16.869 -11.920 -22.222 1.00 76.19 89 LEU A C 1
ATOM 711 O O . LEU A 1 89 ? 17.134 -10.715 -22.218 1.00 76.19 89 LEU A O 1
ATOM 715 N N . GLU A 1 90 ? 15.783 -12.415 -21.627 1.00 81.31 90 GLU A N 1
ATOM 716 C CA . GLU A 1 90 ? 14.999 -11.591 -20.709 1.00 81.31 90 GLU A CA 1
ATOM 717 C C . GLU A 1 90 ? 15.865 -11.178 -19.504 1.00 81.31 90 GLU A C 1
ATOM 719 O O . GLU A 1 90 ? 16.782 -11.914 -19.128 1.00 81.31 90 GLU A O 1
ATOM 724 N N . PRO A 1 91 ? 15.591 -10.031 -18.853 1.00 73.38 91 PRO A N 1
ATOM 725 C CA . PRO A 1 91 ? 16.388 -9.563 -17.716 1.00 73.38 91 PRO A CA 1
ATOM 726 C C . PRO A 1 91 ? 16.565 -10.612 -16.607 1.00 73.38 91 PRO A C 1
ATOM 728 O O . PRO A 1 91 ? 17.651 -10.736 -16.050 1.00 73.38 91 PRO A O 1
ATOM 731 N N . ALA A 1 92 ? 15.532 -11.418 -16.341 1.00 71.25 92 ALA A N 1
ATOM 732 C CA . ALA A 1 92 ? 15.596 -12.495 -15.356 1.00 71.25 92 ALA A CA 1
ATOM 733 C C . ALA A 1 92 ? 16.557 -13.626 -15.771 1.00 71.25 92 ALA A C 1
ATOM 735 O O . ALA A 1 92 ? 17.328 -14.111 -14.945 1.00 71.25 92 ALA A O 1
ATOM 736 N N . ASP A 1 93 ? 16.551 -14.018 -17.046 1.00 73.38 93 ASP A N 1
ATOM 737 C CA . ASP A 1 93 ? 17.444 -15.054 -17.580 1.00 73.38 93 ASP A CA 1
ATOM 738 C C . ASP A 1 93 ? 18.893 -14.558 -17.647 1.00 73.38 93 ASP A C 1
ATOM 740 O O . ASP A 1 93 ? 19.834 -15.313 -17.398 1.00 73.38 93 ASP A O 1
ATOM 744 N N . LEU A 1 94 ? 19.083 -13.269 -17.947 1.00 78.06 94 LEU A N 1
ATOM 745 C CA . LEU A 1 94 ? 20.383 -12.609 -17.895 1.00 78.06 94 LEU A CA 1
ATOM 746 C C . LEU A 1 94 ? 20.960 -12.632 -16.475 1.00 78.06 94 LEU A C 1
ATOM 748 O O . LEU A 1 94 ? 22.123 -12.996 -16.290 1.00 78.06 94 LEU A O 1
ATOM 752 N N . ASP A 1 95 ? 20.147 -12.291 -15.476 1.00 72.50 95 ASP A N 1
ATOM 753 C CA . ASP A 1 95 ? 20.536 -12.334 -14.066 1.00 72.50 95 ASP A CA 1
ATOM 754 C C . ASP A 1 95 ? 20.876 -13.762 -13.616 1.00 72.50 95 ASP A C 1
ATOM 756 O O . ASP A 1 95 ? 21.870 -13.973 -12.913 1.00 72.50 95 ASP A O 1
ATOM 760 N N . GLN A 1 96 ? 20.113 -14.761 -14.067 1.00 72.69 96 GLN A N 1
ATOM 761 C CA . GLN A 1 96 ? 20.403 -16.176 -13.816 1.00 72.69 96 GLN A CA 1
ATOM 762 C C . GLN A 1 96 ? 21.701 -16.637 -14.490 1.00 72.69 96 GLN A C 1
ATOM 764 O O . GLN A 1 96 ? 22.505 -17.329 -13.867 1.00 72.69 96 GLN A O 1
ATOM 769 N N . LEU A 1 97 ? 21.959 -16.230 -15.736 1.00 75.88 97 LEU A N 1
ATOM 770 C CA . LEU A 1 97 ? 23.197 -16.562 -16.442 1.00 75.88 97 LEU A CA 1
ATOM 771 C C . LEU A 1 97 ? 24.417 -15.921 -15.768 1.00 75.88 97 LEU A C 1
ATOM 773 O O . LEU A 1 97 ? 25.429 -16.589 -15.563 1.00 75.88 97 LEU A O 1
ATOM 777 N N . ILE A 1 98 ? 24.330 -14.640 -15.398 1.00 73.75 98 ILE A N 1
ATOM 778 C CA . ILE A 1 98 ? 25.391 -13.943 -14.656 1.00 73.75 98 ILE A CA 1
ATOM 779 C C . ILE A 1 98 ? 25.629 -14.630 -13.307 1.00 73.75 98 ILE A C 1
ATOM 781 O O . ILE A 1 98 ? 26.778 -14.770 -12.887 1.00 73.75 98 ILE A O 1
ATOM 785 N N . THR A 1 99 ? 24.561 -15.085 -12.652 1.00 65.88 99 THR A N 1
ATOM 786 C CA . THR A 1 99 ? 24.628 -15.858 -11.407 1.00 65.88 99 THR A CA 1
ATOM 787 C C . THR A 1 99 ? 25.401 -17.159 -11.607 1.00 65.88 99 THR A C 1
ATOM 789 O O . THR A 1 99 ? 26.410 -17.371 -10.941 1.00 65.88 99 THR A O 1
ATOM 792 N N . PHE A 1 100 ? 25.010 -17.971 -12.588 1.00 70.69 100 PHE A N 1
ATOM 793 C CA . PHE A 1 100 ? 25.676 -19.232 -12.914 1.00 70.69 100 PHE A CA 1
ATOM 794 C C . PHE A 1 100 ? 27.161 -19.049 -13.275 1.00 70.69 100 PHE A C 1
ATOM 796 O O . PHE A 1 100 ? 28.022 -19.812 -12.839 1.00 70.69 100 PHE A O 1
ATOM 803 N N . LEU A 1 101 ? 27.498 -18.009 -14.045 1.00 76.06 101 LEU A N 1
ATOM 804 C CA . LEU A 1 101 ? 28.887 -17.720 -14.416 1.00 76.06 101 LEU A CA 1
ATOM 805 C C . LEU A 1 101 ? 29.746 -17.299 -13.213 1.00 76.06 101 LEU A C 1
ATOM 807 O O . LEU A 1 101 ? 30.919 -17.663 -13.156 1.00 76.06 101 LEU A O 1
ATOM 811 N N . ARG A 1 102 ? 29.170 -16.580 -12.243 1.00 65.06 102 ARG A N 1
ATOM 812 C CA . ARG A 1 102 ? 29.844 -16.220 -10.983 1.00 65.06 102 ARG A CA 1
ATOM 813 C C . ARG A 1 102 ? 30.007 -17.417 -10.047 1.00 65.06 102 ARG A C 1
ATOM 815 O O . ARG A 1 102 ? 31.005 -17.515 -9.349 1.00 65.06 102 ARG A O 1
ATOM 822 N N . GLU A 1 103 ? 29.074 -18.368 -10.055 1.00 66.25 103 GLU A N 1
ATOM 823 C CA . GLU A 1 103 ? 29.244 -19.631 -9.322 1.00 66.25 103 GLU A CA 1
ATOM 824 C C . GLU A 1 103 ? 30.435 -20.444 -9.854 1.00 66.25 103 GLU A C 1
ATOM 826 O O . GLU A 1 103 ? 31.173 -21.051 -9.076 1.00 66.25 103 GLU A O 1
ATOM 831 N N . LEU A 1 104 ? 30.667 -20.418 -11.172 1.00 74.19 104 LEU A N 1
ATOM 832 C CA . LEU A 1 104 ? 31.810 -21.084 -11.802 1.00 74.19 104 LEU A CA 1
ATOM 833 C C . LEU A 1 104 ? 33.165 -20.428 -11.480 1.00 74.19 104 LEU A C 1
ATOM 835 O O . LEU A 1 104 ? 34.181 -21.124 -11.518 1.00 74.19 104 LEU A O 1
ATOM 839 N N . ASP A 1 105 ? 33.209 -19.126 -11.170 1.00 76.12 105 ASP A N 1
ATOM 840 C CA . ASP A 1 105 ? 34.458 -18.394 -10.892 1.00 76.12 105 ASP A CA 1
ATOM 841 C C . ASP A 1 105 ? 34.917 -18.449 -9.419 1.00 76.12 105 ASP A C 1
ATOM 843 O O . ASP A 1 105 ? 36.011 -17.984 -9.086 1.00 76.12 105 ASP A O 1
ATOM 847 N N . GLY A 1 106 ? 34.128 -19.082 -8.543 1.00 66.75 106 GLY A N 1
ATOM 848 C CA . GLY A 1 106 ? 34.458 -19.286 -7.131 1.00 66.75 106 GLY A CA 1
ATOM 849 C C . GLY A 1 106 ? 34.280 -18.049 -6.246 1.00 66.75 106 GLY A C 1
ATOM 850 O O . GLY A 1 106 ? 34.620 -18.101 -5.060 1.00 66.75 106 GLY A O 1
ATOM 851 N N . SER A 1 107 ? 33.734 -16.950 -6.773 1.00 65.25 107 SER A N 1
ATOM 852 C CA . SER A 1 107 ? 33.290 -15.822 -5.955 1.00 65.25 107 SER A CA 1
ATOM 853 C C . SER A 1 107 ? 32.106 -16.252 -5.080 1.00 65.25 107 SER A C 1
ATOM 855 O O . SER A 1 107 ? 31.214 -16.952 -5.560 1.00 65.25 107 SER A O 1
ATOM 857 N N . PRO A 1 108 ? 32.039 -15.847 -3.796 1.00 56.81 108 PRO A N 1
ATOM 858 C CA . PRO A 1 108 ? 30.876 -16.148 -2.975 1.00 56.81 108 PRO A CA 1
ATOM 859 C C . PRO A 1 108 ? 29.636 -15.519 -3.612 1.00 56.81 108 PRO A C 1
ATOM 861 O O . PRO A 1 108 ? 29.525 -14.295 -3.716 1.00 56.81 108 PRO A O 1
ATOM 864 N N . TYR A 1 109 ? 28.704 -16.373 -4.032 1.00 58.44 109 TYR A N 1
ATOM 865 C CA . TYR A 1 109 ? 27.376 -15.960 -4.446 1.00 58.44 109 TYR A CA 1
ATOM 866 C C . TYR A 1 109 ? 26.669 -15.331 -3.244 1.00 58.44 109 TYR A C 1
ATOM 868 O O . TYR A 1 109 ? 26.243 -16.017 -2.315 1.00 58.44 109 TYR A O 1
ATOM 876 N N . ILE A 1 110 ? 26.576 -14.003 -3.248 1.00 56.53 110 ILE A N 1
ATOM 877 C CA . ILE A 1 110 ? 25.597 -13.286 -2.442 1.00 56.53 110 ILE A CA 1
ATOM 878 C C . ILE A 1 110 ? 24.402 -13.104 -3.380 1.00 56.53 110 ILE A C 1
ATOM 880 O O . ILE A 1 110 ? 24.495 -12.250 -4.268 1.00 56.53 110 ILE A O 1
ATOM 884 N N . PRO A 1 111 ? 23.326 -13.910 -3.262 1.00 51.44 111 PRO A N 1
ATOM 885 C CA . PRO A 1 111 ? 22.123 -13.667 -4.043 1.00 51.44 111 PRO A CA 1
ATOM 886 C C . PRO A 1 111 ? 21.720 -12.203 -3.856 1.00 51.44 111 PRO A C 1
ATOM 888 O O . PRO A 1 111 ? 21.658 -11.751 -2.704 1.00 51.44 111 PRO A O 1
ATOM 891 N N . PRO A 1 112 ? 21.425 -11.440 -4.925 1.00 52.69 112 PRO A N 1
ATOM 892 C CA . PRO A 1 112 ? 20.576 -10.282 -4.731 1.00 52.69 112 PRO A CA 1
ATOM 893 C C . PRO A 1 112 ? 19.302 -10.814 -4.075 1.00 52.69 112 PRO A C 1
ATOM 895 O O . PRO A 1 112 ? 18.669 -11.734 -4.594 1.00 52.69 112 PRO A O 1
ATOM 898 N N . VAL A 1 113 ? 18.976 -10.306 -2.886 1.00 60.09 113 VAL A N 1
ATOM 899 C CA . VAL A 1 113 ? 17.708 -10.642 -2.235 1.00 60.09 113 VAL A CA 1
ATOM 900 C C . VAL A 1 113 ? 16.617 -10.290 -3.250 1.00 60.09 113 VAL A C 1
ATOM 902 O O . VAL A 1 113 ? 16.584 -9.129 -3.675 1.00 60.09 113 VAL A O 1
ATOM 905 N N . PRO A 1 114 ? 15.790 -11.254 -3.710 1.00 63.69 114 PRO A N 1
ATOM 906 C CA . PRO A 1 114 ? 14.726 -10.958 -4.657 1.00 63.69 114 PRO A CA 1
ATOM 907 C C . PRO A 1 114 ? 13.905 -9.800 -4.102 1.00 63.69 114 PRO A C 1
ATOM 909 O O . PRO A 1 114 ? 13.510 -9.845 -2.937 1.00 63.69 114 PRO A O 1
ATOM 912 N N . ALA A 1 115 ? 13.689 -8.752 -4.900 1.00 76.44 115 ALA A N 1
ATOM 913 C CA . ALA A 1 115 ? 12.922 -7.605 -4.438 1.00 76.44 115 ALA A CA 1
ATOM 914 C C . ALA A 1 115 ? 11.524 -8.081 -4.023 1.00 76.44 115 ALA A C 1
ATOM 916 O O . ALA A 1 115 ? 10.754 -8.571 -4.864 1.00 76.44 115 ALA A O 1
ATOM 917 N N . GLU A 1 116 ? 11.226 -7.961 -2.727 1.00 84.50 116 GLU A N 1
ATOM 918 C CA . GLU A 1 116 ? 9.938 -8.350 -2.166 1.00 84.50 116 GLU A CA 1
ATOM 919 C C . GLU A 1 116 ? 8.808 -7.629 -2.918 1.00 84.50 116 GLU A C 1
ATOM 921 O O . GLU A 1 116 ? 8.988 -6.481 -3.344 1.00 84.50 116 GLU A O 1
ATOM 926 N N . PRO A 1 117 ? 7.658 -8.287 -3.141 1.00 91.62 117 PRO A N 1
ATOM 927 C CA . PRO A 1 117 ? 6.483 -7.612 -3.672 1.00 91.62 117 PRO A CA 1
ATOM 928 C C . PRO A 1 117 ? 6.114 -6.418 -2.794 1.00 91.62 117 PRO A C 1
ATOM 930 O O . PRO A 1 117 ? 6.212 -6.489 -1.571 1.00 91.62 117 PRO A O 1
ATOM 933 N N . VAL A 1 118 ? 5.658 -5.331 -3.406 1.00 92.00 118 VAL A N 1
ATOM 934 C CA . VAL A 1 118 ? 5.243 -4.135 -2.669 1.00 92.00 118 VAL A CA 1
ATOM 935 C C . VAL A 1 118 ? 3.742 -3.973 -2.800 1.00 92.00 118 VAL A C 1
ATOM 937 O O . VAL A 1 118 ? 3.202 -3.977 -3.906 1.00 92.00 118 VAL A O 1
ATOM 940 N N . VAL A 1 119 ? 3.082 -3.775 -1.662 1.00 97.88 119 VAL A N 1
ATOM 941 C CA . VAL A 1 119 ? 1.668 -3.416 -1.577 1.00 97.88 119 VAL A CA 1
ATOM 942 C C . VAL A 1 119 ? 1.508 -2.084 -0.854 1.00 97.88 119 VAL A C 1
ATOM 944 O O . VAL A 1 119 ? 2.188 -1.806 0.132 1.00 97.88 119 VAL A O 1
ATOM 947 N N . GLN A 1 120 ? 0.587 -1.256 -1.336 1.00 97.75 120 GLN A N 1
ATOM 948 C CA . GLN A 1 120 ? 0.143 -0.047 -0.657 1.00 97.75 120 GLN A CA 1
ATOM 949 C C . GLN A 1 120 ? -1.375 -0.069 -0.529 1.00 97.75 120 GLN A C 1
ATOM 951 O O . GLN A 1 120 ? -2.070 -0.183 -1.531 1.00 97.75 120 GLN A O 1
ATOM 956 N N . VAL A 1 121 ? -1.876 0.096 0.693 1.00 98.25 121 VAL A N 1
ATOM 957 C CA . VAL A 1 121 ? -3.295 0.326 0.990 1.00 98.25 121 VAL A CA 1
ATOM 958 C C . VAL A 1 121 ? -3.436 1.751 1.511 1.00 98.25 121 VAL A C 1
ATOM 960 O O . VAL A 1 121 ? -2.845 2.108 2.530 1.00 98.25 121 VAL A O 1
ATOM 963 N N . LEU A 1 122 ? -4.166 2.605 0.804 1.00 96.31 122 LEU A N 1
ATOM 964 C CA . LEU A 1 122 ? -4.338 4.011 1.181 1.00 96.31 122 LEU A CA 1
ATOM 965 C C . LEU A 1 122 ? -5.800 4.425 1.008 1.00 96.31 122 LEU A C 1
ATOM 967 O O . LEU A 1 122 ? -6.464 3.898 0.116 1.00 96.31 122 LEU A O 1
ATOM 971 N N . PRO A 1 123 ? -6.315 5.382 1.801 1.00 95.81 123 PRO A N 1
ATOM 972 C CA . PRO A 1 123 ? -7.607 5.988 1.511 1.00 95.81 123 PRO A CA 1
ATOM 973 C C . PRO A 1 123 ? -7.644 6.507 0.070 1.00 95.81 123 PRO A C 1
ATOM 975 O O . PRO A 1 123 ? -6.711 7.172 -0.390 1.00 95.81 123 PRO A O 1
ATOM 978 N N . ALA A 1 124 ? -8.719 6.194 -0.650 1.00 94.75 124 ALA A N 1
ATOM 979 C CA . ALA A 1 124 ? -8.902 6.670 -2.012 1.00 94.75 124 ALA A CA 1
ATOM 980 C C . ALA A 1 124 ? -8.990 8.211 -2.027 1.00 94.75 124 ALA A C 1
ATOM 982 O O . ALA A 1 124 ? -9.553 8.807 -1.096 1.00 94.75 124 ALA A O 1
ATOM 983 N N . PRO A 1 125 ? -8.459 8.872 -3.072 1.00 91.00 125 PRO A N 1
ATOM 984 C CA . PRO A 1 125 ? -8.450 10.326 -3.158 1.00 91.00 125 PRO A CA 1
ATOM 985 C C . PRO A 1 125 ? -9.871 10.901 -3.190 1.00 91.00 125 PRO A C 1
ATOM 987 O O . PRO A 1 125 ? -10.795 10.297 -3.733 1.00 91.00 125 PRO A O 1
ATOM 990 N N . GLY A 1 126 ? -10.029 12.108 -2.645 1.00 86.12 126 GLY A N 1
ATOM 991 C CA . GLY A 1 126 ? -11.308 12.825 -2.626 1.00 86.12 126 GLY A CA 1
ATOM 992 C C . GLY A 1 126 ? -12.186 12.544 -1.404 1.00 86.12 126 GLY A C 1
ATOM 993 O O . GLY A 1 126 ? -13.258 13.132 -1.298 1.00 86.12 126 GLY A O 1
ATOM 994 N N . GLN A 1 127 ? -11.735 11.703 -0.471 1.00 89.31 127 GLN A N 1
ATOM 995 C CA . GLN A 1 127 ? -12.360 11.578 0.844 1.00 89.31 127 GLN A CA 1
ATOM 996 C C . GLN A 1 127 ? -11.760 12.612 1.795 1.00 89.31 127 GLN A C 1
ATOM 998 O O . GLN A 1 127 ? -10.539 12.738 1.894 1.00 89.31 127 GLN A O 1
ATOM 1003 N N . THR A 1 128 ? -12.616 13.379 2.464 1.00 85.31 128 THR A N 1
ATOM 1004 C CA . THR A 1 128 ? -12.195 14.235 3.576 1.00 85.31 128 THR A CA 1
ATOM 1005 C C . THR A 1 128 ? -11.858 13.364 4.782 1.00 85.31 128 THR A C 1
ATOM 1007 O O . THR A 1 128 ? -12.411 12.280 4.921 1.00 85.31 128 THR A O 1
ATOM 1010 N N . ASP A 1 129 ? -10.965 13.824 5.653 1.00 81.12 129 ASP A N 1
ATOM 1011 C CA . ASP A 1 129 ? -10.686 13.172 6.935 1.00 81.12 129 ASP A CA 1
ATOM 1012 C C . ASP A 1 129 ? -11.025 14.172 8.059 1.00 81.12 129 ASP A C 1
ATOM 1014 O O . ASP A 1 129 ? -10.324 15.183 8.187 1.00 81.12 129 ASP A O 1
ATOM 1018 N N . PRO A 1 130 ? -12.130 13.983 8.810 1.00 84.31 130 PRO A N 1
ATOM 1019 C CA . PRO A 1 130 ? -13.060 12.856 8.725 1.00 84.31 130 PRO A CA 1
ATOM 1020 C C . PRO A 1 130 ? -13.968 12.873 7.477 1.00 84.31 130 PRO A C 1
ATOM 1022 O O . PRO A 1 130 ? -14.216 13.925 6.873 1.00 84.31 130 PRO A O 1
ATOM 1025 N N . PHE A 1 131 ? -14.494 11.702 7.105 1.00 90.00 131 PHE A N 1
ATOM 1026 C CA . PHE A 1 131 ? -15.501 11.525 6.051 1.00 90.00 131 PHE A CA 1
ATOM 1027 C C . PHE A 1 131 ? -16.897 11.272 6.649 1.00 90.00 131 PHE A C 1
ATOM 1029 O O . PHE A 1 131 ? -17.025 10.819 7.785 1.00 90.00 131 PHE A O 1
ATOM 1036 N N . PHE A 1 132 ? -17.941 11.568 5.868 1.00 87.56 132 PHE A N 1
ATOM 1037 C CA . PHE A 1 132 ? -19.353 11.562 6.303 1.00 87.56 132 PHE A CA 1
ATOM 1038 C C . PHE A 1 132 ? -20.259 10.668 5.434 1.00 87.56 132 PHE A C 1
ATOM 1040 O O . PHE A 1 132 ? -21.479 10.758 5.507 1.00 87.56 132 PHE A O 1
ATOM 1047 N N . SER A 1 133 ? -19.672 9.870 4.541 1.00 86.50 133 SER A N 1
ATOM 1048 C CA . SER A 1 133 ? -20.402 9.015 3.594 1.00 86.50 133 SER A CA 1
ATOM 1049 C C . SER A 1 133 ? -20.701 7.644 4.209 1.00 86.50 133 SER A C 1
ATOM 1051 O O . SER A 1 133 ? -19.957 7.177 5.068 1.00 86.50 133 SER A O 1
ATOM 1053 N N . ASP A 1 134 ? -21.711 6.944 3.696 1.00 88.62 134 ASP A N 1
ATOM 1054 C CA . ASP A 1 134 ? -22.019 5.551 4.073 1.00 88.62 134 ASP A CA 1
ATOM 1055 C C . ASP A 1 134 ? -21.006 4.541 3.505 1.00 88.62 134 ASP A C 1
ATOM 1057 O O . ASP A 1 134 ? -21.066 3.345 3.777 1.00 88.62 134 ASP A O 1
ATOM 1061 N N . THR A 1 135 ? -20.053 5.009 2.697 1.00 94.31 135 THR A N 1
ATOM 1062 C CA . THR A 1 135 ? -19.020 4.169 2.086 1.00 94.31 135 THR A CA 1
ATOM 1063 C C . THR A 1 135 ? -17.660 4.846 2.174 1.00 94.31 135 THR A C 1
ATOM 1065 O O . THR A 1 135 ? -17.473 5.934 1.620 1.00 94.31 135 THR A O 1
ATOM 1068 N N . ALA A 1 136 ? -16.714 4.181 2.837 1.00 96.06 136 ALA A N 1
ATOM 1069 C CA . ALA A 1 136 ? -15.291 4.492 2.770 1.00 96.06 136 ALA A CA 1
ATOM 1070 C C . ALA A 1 136 ? -14.647 3.745 1.599 1.00 96.06 136 ALA A C 1
ATOM 1072 O O . ALA A 1 136 ? -15.049 2.641 1.246 1.00 96.06 136 ALA A O 1
ATOM 1073 N N . ARG A 1 137 ? -13.620 4.332 0.992 1.00 97.38 137 ARG A N 1
ATOM 1074 C CA . ARG A 1 137 ? -12.896 3.751 -0.141 1.00 97.38 137 ARG A CA 1
ATOM 1075 C C . ARG A 1 137 ? -11.407 3.668 0.151 1.00 97.38 137 ARG A C 1
ATOM 1077 O O . ARG A 1 137 ? -10.801 4.651 0.570 1.00 97.38 137 ARG A O 1
ATOM 1084 N N . PHE A 1 138 ? -10.792 2.535 -0.145 1.00 98.25 138 PHE A N 1
ATOM 1085 C CA . PHE A 1 138 ? -9.344 2.356 -0.084 1.00 98.25 138 PHE A CA 1
ATOM 1086 C C . PHE A 1 138 ? -8.835 1.887 -1.441 1.00 98.25 138 PHE A C 1
ATOM 1088 O O . PHE A 1 138 ? -9.391 0.961 -2.027 1.00 98.25 138 PHE A O 1
ATOM 1095 N N . ASP A 1 139 ? -7.781 2.524 -1.941 1.00 98.25 139 ASP A N 1
ATOM 1096 C CA . ASP A 1 139 ? -7.060 2.061 -3.119 1.00 98.25 139 ASP A CA 1
ATOM 1097 C C . ASP A 1 139 ? -5.942 1.110 -2.662 1.00 98.25 139 ASP A C 1
ATOM 1099 O O . ASP A 1 139 ? -5.124 1.462 -1.805 1.00 98.25 139 ASP A O 1
ATOM 1103 N N . ILE A 1 140 ? -5.905 -0.087 -3.250 1.00 98.62 140 ILE A N 1
ATOM 1104 C CA . ILE A 1 140 ? -4.862 -1.093 -3.037 1.00 98.62 140 ILE A CA 1
ATOM 1105 C C . ILE A 1 140 ? -4.022 -1.194 -4.304 1.00 98.62 140 ILE A C 1
ATOM 1107 O O . ILE A 1 140 ? -4.547 -1.480 -5.380 1.00 98.62 140 ILE A O 1
ATOM 1111 N N . ARG A 1 141 ? -2.716 -0.953 -4.183 1.00 97.94 141 ARG A N 1
ATOM 1112 C CA . ARG A 1 141 ? -1.767 -0.940 -5.300 1.00 97.94 141 ARG A CA 1
ATOM 1113 C C . ARG A 1 141 ? -0.658 -1.946 -5.082 1.00 97.94 141 ARG A C 1
ATOM 1115 O O . ARG A 1 141 ? 0.006 -1.893 -4.049 1.00 97.94 141 ARG A O 1
ATOM 1122 N N . PHE A 1 142 ? -0.420 -2.778 -6.086 1.00 96.69 142 PHE A N 1
ATOM 1123 C CA . PHE A 1 142 ? 0.715 -3.690 -6.135 1.00 96.69 142 PHE A CA 1
ATOM 1124 C C . PHE A 1 142 ? 1.714 -3.254 -7.209 1.00 96.69 142 PHE A C 1
ATOM 1126 O O . PHE A 1 142 ? 1.339 -2.791 -8.289 1.00 96.69 142 PHE A O 1
ATOM 1133 N N . ASP A 1 143 ? 3.005 -3.423 -6.934 1.00 93.62 143 ASP A N 1
ATOM 1134 C CA . ASP A 1 143 ? 4.074 -3.157 -7.907 1.00 93.62 143 ASP A CA 1
ATOM 1135 C C . ASP A 1 143 ? 4.127 -4.201 -9.038 1.00 93.62 143 ASP A C 1
ATOM 1137 O O . ASP A 1 143 ? 4.696 -3.956 -10.108 1.00 93.62 143 ASP A O 1
ATOM 1141 N N . ARG A 1 144 ? 3.475 -5.348 -8.839 1.00 90.00 144 ARG A N 1
ATOM 1142 C CA . ARG A 1 144 ? 3.382 -6.470 -9.777 1.00 90.00 144 ARG A CA 1
ATOM 1143 C C . ARG A 1 144 ? 2.026 -7.185 -9.657 1.00 90.00 144 ARG A C 1
ATOM 1145 O O . ARG A 1 144 ? 1.386 -7.056 -8.619 1.00 90.00 144 ARG A O 1
ATOM 1152 N N . PRO A 1 145 ? 1.582 -7.924 -10.690 1.00 91.75 145 PRO A N 1
ATOM 1153 C CA . PRO A 1 145 ? 0.271 -8.565 -10.681 1.00 91.75 145 PRO A CA 1
ATOM 1154 C C . PRO A 1 145 ? 0.112 -9.606 -9.564 1.00 91.75 145 PRO A C 1
ATOM 1156 O O . PRO A 1 145 ? 0.983 -10.460 -9.382 1.00 91.75 145 PRO A O 1
ATOM 1159 N N . ILE A 1 146 ? -1.025 -9.561 -8.874 1.00 94.50 146 ILE A N 1
ATOM 1160 C CA . ILE A 1 146 ? -1.492 -10.557 -7.904 1.00 94.50 146 ILE A CA 1
ATOM 1161 C C . ILE A 1 146 ? -2.620 -11.386 -8.519 1.00 94.50 146 ILE A C 1
ATOM 1163 O O . ILE A 1 146 ? -3.382 -10.897 -9.350 1.00 94.50 146 ILE A O 1
ATOM 1167 N N . GLN A 1 147 ? -2.730 -12.648 -8.109 1.00 87.31 147 GLN A N 1
ATOM 1168 C CA . GLN A 1 147 ? -3.873 -13.503 -8.423 1.00 87.31 147 GLN A CA 1
ATOM 1169 C C . GLN A 1 147 ? -4.554 -13.946 -7.132 1.00 87.31 147 GLN A C 1
ATOM 1171 O O . GLN A 1 147 ? -3.878 -14.208 -6.139 1.00 87.31 147 GLN A O 1
ATOM 1176 N N . GLY A 1 148 ? -5.881 -14.064 -7.174 1.00 89.12 148 GLY A N 1
ATOM 1177 C CA . GLY A 1 148 ? -6.666 -14.618 -6.071 1.00 89.12 148 GLY A CA 1
ATOM 1178 C C . GLY A 1 148 ? -6.877 -13.682 -4.883 1.00 89.12 148 GLY A C 1
ATOM 1179 O O . GLY A 1 148 ? -7.258 -14.177 -3.835 1.00 89.12 148 GLY A O 1
ATOM 1180 N N . LEU A 1 149 ? -6.648 -12.370 -5.034 1.00 97.31 149 LEU A N 1
ATOM 1181 C CA . LEU A 1 149 ? -6.977 -11.400 -3.989 1.00 97.31 149 LEU A CA 1
ATOM 1182 C C . LEU A 1 149 ? -8.497 -11.348 -3.778 1.00 97.31 149 LEU A C 1
ATOM 1184 O O . LEU A 1 149 ? -9.246 -11.017 -4.700 1.00 97.31 149 LEU A O 1
ATOM 1188 N N . GLU A 1 150 ? -8.935 -11.623 -2.559 1.00 97.38 150 GLU A N 1
ATOM 1189 C CA . GLU A 1 150 ? -10.332 -11.612 -2.143 1.00 97.38 150 GLU A CA 1
ATOM 1190 C C . GLU A 1 150 ? -10.538 -10.810 -0.851 1.00 97.38 150 GLU A C 1
ATOM 1192 O O . GLU A 1 150 ? -9.603 -10.398 -0.169 1.00 97.38 150 GLU A O 1
ATOM 1197 N N . THR A 1 151 ? -11.794 -10.536 -0.495 1.00 97.81 151 THR A N 1
ATOM 1198 C CA . THR A 1 151 ? -12.117 -9.743 0.705 1.00 97.81 151 THR A CA 1
ATOM 1199 C C . THR A 1 151 ? -11.663 -10.426 1.997 1.00 97.81 151 THR A C 1
ATOM 1201 O O . THR A 1 151 ? -11.366 -9.738 2.969 1.00 97.81 151 THR A O 1
ATOM 1204 N N . GLY A 1 152 ? -11.591 -11.763 2.006 1.00 97.62 152 GLY A N 1
ATOM 1205 C CA . GLY A 1 152 ? -11.117 -12.563 3.141 1.00 97.62 152 GLY A CA 1
ATOM 1206 C C . GLY A 1 152 ? -9.628 -12.393 3.455 1.00 97.62 152 GLY A C 1
ATOM 1207 O O . GLY A 1 152 ? -9.215 -12.706 4.570 1.00 97.62 152 GLY A O 1
ATOM 1208 N N . ASP A 1 153 ? -8.845 -11.843 2.523 1.00 98.38 153 ASP A N 1
ATOM 1209 C CA . ASP A 1 153 ? -7.418 -11.576 2.721 1.00 98.38 153 ASP A CA 1
ATOM 1210 C C . ASP A 1 153 ? -7.161 -10.343 3.592 1.00 98.38 153 ASP A C 1
ATOM 1212 O O . ASP A 1 153 ? -6.033 -10.111 4.018 1.00 98.38 153 ASP A O 1
ATOM 1216 N N . PHE A 1 154 ? -8.177 -9.518 3.851 1.00 98.62 154 PHE A N 1
ATOM 1217 C CA . PHE A 1 154 ? -8.021 -8.267 4.582 1.00 98.62 154 PHE A CA 1
ATOM 1218 C C . PHE A 1 154 ? -8.484 -8.375 6.033 1.00 98.62 154 PHE A C 1
ATOM 1220 O O . PHE A 1 154 ? -9.479 -9.017 6.362 1.00 98.62 154 PHE A O 1
ATOM 1227 N N . VAL A 1 155 ? -7.802 -7.635 6.905 1.00 98.38 155 VAL A N 1
ATOM 1228 C CA . VAL A 1 155 ? -8.284 -7.334 8.253 1.00 98.38 155 VAL A CA 1
ATOM 1229 C C . VAL A 1 155 ? -8.978 -5.978 8.217 1.00 98.38 155 VAL A C 1
ATOM 1231 O O . VAL A 1 155 ? -8.327 -4.945 8.043 1.00 98.38 155 VAL A O 1
ATOM 1234 N N . LEU A 1 156 ? -10.300 -6.000 8.390 1.00 98.31 156 LEU A N 1
ATOM 1235 C CA . LEU A 1 156 ? -11.131 -4.823 8.628 1.00 98.31 156 LEU A CA 1
ATOM 1236 C C . LEU A 1 156 ? -11.311 -4.634 10.141 1.00 98.31 156 LEU A C 1
ATOM 1238 O O . LEU A 1 156 ? -11.713 -5.559 10.846 1.00 98.31 156 LEU A O 1
ATOM 1242 N N . SER A 1 157 ? -10.980 -3.449 10.651 1.00 96.88 157 SER A N 1
ATOM 1243 C CA . SER A 1 157 ? -11.068 -3.125 12.079 1.00 96.88 157 SER A CA 1
ATOM 1244 C C . SER A 1 157 ? -11.350 -1.630 12.301 1.00 96.88 157 SER A C 1
ATOM 1246 O O . SER A 1 157 ? -11.712 -0.903 11.374 1.00 96.88 157 SER A O 1
ATOM 1248 N N . GLY A 1 158 ? -11.204 -1.167 13.544 1.00 96.06 158 GLY A N 1
ATOM 1249 C CA . GLY A 1 158 ? -11.449 0.214 13.960 1.00 96.06 158 GLY A CA 1
ATOM 1250 C C . GLY A 1 158 ? -12.681 0.379 14.854 1.00 96.06 158 GLY A C 1
ATOM 1251 O O . GLY A 1 158 ? -13.402 -0.577 15.136 1.00 96.06 158 GLY A O 1
ATOM 1252 N N . SER A 1 159 ? -12.892 1.599 15.353 1.00 95.62 159 SER A N 1
ATOM 1253 C CA . SER A 1 159 ? -13.965 1.908 16.310 1.00 95.62 159 SER A CA 1
ATOM 1254 C C . SER A 1 159 ? -15.293 2.301 15.660 1.00 95.62 159 SER A C 1
ATOM 1256 O O . SER A 1 159 ? -16.300 2.359 16.355 1.00 95.62 159 SER A O 1
ATOM 1258 N N . ALA A 1 160 ? -15.323 2.526 14.342 1.00 94.56 160 ALA A N 1
ATOM 1259 C CA . ALA A 1 160 ? -16.548 2.886 13.622 1.00 94.56 160 ALA A CA 1
ATOM 1260 C C . ALA A 1 160 ? -17.518 1.705 13.392 1.00 94.56 160 ALA A C 1
ATOM 1262 O O . ALA A 1 160 ? -18.611 1.890 12.852 1.00 94.56 160 ALA A O 1
ATOM 1263 N N . ALA A 1 161 ? -17.112 0.494 13.801 1.00 93.31 161 ALA A N 1
ATOM 1264 C CA . ALA A 1 161 ? -17.877 -0.748 13.687 1.00 93.31 161 ALA A CA 1
ATOM 1265 C C . ALA A 1 161 ? -18.277 -1.128 12.243 1.00 93.31 161 ALA A C 1
ATOM 1267 O O . ALA A 1 161 ? -19.329 -1.722 12.029 1.00 93.31 161 ALA A O 1
ATOM 1268 N N . ALA A 1 162 ? -17.422 -0.815 11.260 1.00 96.50 162 ALA A N 1
ATOM 1269 C CA . ALA A 1 162 ? -17.581 -1.275 9.878 1.00 96.50 162 ALA A CA 1
ATOM 1270 C C . ALA A 1 162 ? -17.564 -2.811 9.790 1.00 96.50 162 ALA A C 1
ATOM 1272 O O . ALA A 1 162 ? -16.759 -3.465 10.458 1.00 96.50 162 ALA A O 1
ATOM 1273 N N . ASN A 1 163 ? -18.420 -3.388 8.946 1.00 95.69 163 ASN A N 1
ATOM 1274 C CA . ASN A 1 163 ? -18.558 -4.843 8.803 1.00 95.69 163 ASN A CA 1
ATOM 1275 C C . ASN A 1 163 ? -18.776 -5.321 7.356 1.00 95.69 163 ASN A C 1
ATOM 1277 O O . ASN A 1 163 ? -18.817 -6.528 7.119 1.00 95.69 163 ASN A O 1
ATOM 1281 N N . GLU A 1 164 ? -18.875 -4.406 6.394 1.00 97.31 164 GLU A N 1
ATOM 1282 C CA . GLU A 1 164 ? -19.009 -4.728 4.976 1.00 97.31 164 GLU A CA 1
ATOM 1283 C C . GLU A 1 164 ? -17.731 -4.343 4.232 1.00 97.31 164 GLU A C 1
ATOM 1285 O O . GLU A 1 164 ? -17.193 -3.250 4.417 1.00 97.31 164 GLU A O 1
ATOM 1290 N N . LEU A 1 165 ? -17.256 -5.240 3.368 1.00 98.38 165 LEU A N 1
ATOM 1291 C CA . LEU A 1 165 ? -16.114 -5.015 2.491 1.00 98.38 165 LEU A CA 1
ATOM 1292 C C . LEU A 1 165 ? -16.437 -5.584 1.110 1.00 98.38 165 LEU A C 1
ATOM 1294 O O . LEU A 1 165 ? -16.712 -6.774 0.970 1.00 98.38 165 LEU A O 1
ATOM 1298 N N . VAL A 1 166 ? -16.373 -4.735 0.091 1.00 98.31 166 VAL A N 1
ATOM 1299 C CA . VAL A 1 166 ? -16.518 -5.108 -1.317 1.00 98.31 166 VAL A CA 1
ATOM 1300 C C . VAL A 1 166 ? -15.229 -4.753 -2.040 1.00 98.31 166 VAL A C 1
ATOM 1302 O O . VAL A 1 166 ? -14.712 -3.650 -1.883 1.00 98.31 166 VAL A O 1
ATOM 1305 N N . LEU A 1 167 ? -14.705 -5.677 -2.841 1.00 98.31 167 LEU A N 1
ATOM 1306 C CA . LEU A 1 167 ? -13.477 -5.474 -3.603 1.00 98.31 167 LEU A CA 1
ATOM 1307 C C . LEU A 1 167 ? -13.792 -5.367 -5.097 1.00 98.31 167 LEU A C 1
ATOM 1309 O O . LEU A 1 167 ? -14.431 -6.247 -5.671 1.00 98.31 167 LEU A O 1
ATOM 1313 N N . MET A 1 168 ? -13.317 -4.298 -5.729 1.00 97.44 168 MET A N 1
ATOM 1314 C CA . MET A 1 168 ? -13.403 -4.073 -7.168 1.00 97.44 168 MET A CA 1
ATOM 1315 C C . MET A 1 168 ? -12.003 -4.040 -7.772 1.00 97.44 168 MET A C 1
ATOM 1317 O O . MET A 1 168 ? -11.138 -3.299 -7.312 1.00 97.44 168 MET A O 1
ATOM 1321 N N . GLU A 1 169 ? -11.786 -4.800 -8.837 1.00 97.06 169 GLU A N 1
ATOM 1322 C CA . GLU A 1 169 ? -10.565 -4.724 -9.635 1.00 97.06 169 GLU A CA 1
ATOM 1323 C C . GLU A 1 169 ? -10.679 -3.585 -10.658 1.00 97.06 169 GLU A C 1
ATOM 1325 O O . GLU A 1 169 ? -11.638 -3.521 -11.427 1.00 97.06 169 GLU A O 1
ATOM 1330 N N . ILE A 1 170 ? -9.722 -2.654 -10.632 1.00 95.62 170 ILE A N 1
ATOM 1331 C CA . ILE A 1 170 ? -9.664 -1.497 -11.541 1.00 95.62 170 ILE A CA 1
ATOM 1332 C C . ILE A 1 170 ? -8.629 -1.742 -12.643 1.00 95.62 170 ILE A C 1
ATOM 1334 O O . ILE A 1 170 ? -8.902 -1.472 -13.810 1.00 95.62 170 ILE A O 1
ATOM 1338 N N . ASP A 1 171 ? -7.450 -2.241 -12.263 1.00 93.25 171 ASP A N 1
ATOM 1339 C CA . ASP A 1 171 ? -6.390 -2.679 -13.175 1.00 93.25 171 ASP A CA 1
ATOM 1340 C C . ASP A 1 171 ? -6.024 -4.126 -12.822 1.00 93.25 171 ASP A C 1
ATOM 1342 O O . ASP A 1 171 ? -5.608 -4.358 -11.677 1.00 93.25 171 ASP A O 1
ATOM 1346 N N . PRO A 1 172 ? -6.185 -5.087 -13.753 1.00 92.94 172 PRO A N 1
ATOM 1347 C CA . PRO A 1 172 ? -5.983 -6.505 -13.488 1.00 92.94 172 PRO A CA 1
ATOM 1348 C C . PRO A 1 172 ? -4.695 -6.816 -12.717 1.00 92.94 172 PRO A C 1
ATOM 1350 O O . PRO A 1 172 ? -3.583 -6.535 -13.170 1.00 92.94 172 PRO A O 1
ATOM 1353 N N . GLY A 1 173 ? -4.845 -7.398 -11.529 1.00 91.25 173 GLY A N 1
ATOM 1354 C CA . GLY A 1 173 ? -3.744 -7.798 -10.656 1.00 91.25 173 GLY A CA 1
ATOM 1355 C C . GLY A 1 173 ? -2.998 -6.658 -9.957 1.00 91.25 173 GLY A C 1
ATOM 1356 O O . GLY A 1 173 ? -2.150 -6.941 -9.114 1.00 91.25 173 GLY A O 1
ATOM 1357 N N . ARG A 1 174 ? -3.238 -5.386 -10.297 1.00 95.00 174 ARG A N 1
ATOM 1358 C CA . ARG A 1 174 ? -2.355 -4.264 -9.918 1.00 95.00 174 ARG A CA 1
ATOM 1359 C C . ARG A 1 174 ? -3.037 -3.169 -9.116 1.00 95.00 174 ARG A C 1
ATOM 1361 O O . ARG A 1 174 ? -2.405 -2.609 -8.219 1.00 95.00 174 ARG A O 1
ATOM 1368 N N . LEU A 1 175 ? -4.289 -2.848 -9.430 1.00 96.50 175 LEU A N 1
ATOM 1369 C CA . LEU A 1 175 ? -5.049 -1.810 -8.740 1.00 96.50 175 LEU A CA 1
ATOM 1370 C C . LEU A 1 175 ? -6.438 -2.327 -8.400 1.00 96.50 175 LEU A C 1
ATOM 1372 O O . LEU A 1 175 ? -7.226 -2.654 -9.286 1.00 96.50 175 LEU A O 1
ATOM 1376 N N . TYR A 1 176 ? -6.751 -2.295 -7.113 1.00 98.44 176 TYR A N 1
ATOM 1377 C CA . TYR A 1 176 ? -8.067 -2.615 -6.586 1.00 98.44 176 TYR A CA 1
ATOM 1378 C C . TYR A 1 176 ? -8.613 -1.435 -5.797 1.00 98.44 176 TYR A C 1
ATOM 1380 O O . TYR A 1 176 ? -7.865 -0.603 -5.277 1.00 98.44 176 TYR A O 1
ATOM 1388 N N . ARG A 1 177 ? -9.933 -1.395 -5.674 1.00 98.25 177 ARG A N 1
ATOM 1389 C CA . ARG A 1 177 ? -10.641 -0.525 -4.751 1.00 98.25 177 ARG A CA 1
ATOM 1390 C C . ARG A 1 177 ? -11.470 -1.361 -3.800 1.00 98.25 177 ARG A C 1
ATOM 1392 O O . ARG A 1 177 ? -12.341 -2.107 -4.231 1.00 98.25 177 ARG A O 1
ATOM 1399 N N . ALA A 1 178 ? -11.191 -1.201 -2.517 1.00 98.50 178 ALA A N 1
ATOM 1400 C CA . ALA A 1 178 ? -12.038 -1.686 -1.447 1.00 98.50 178 ALA A CA 1
ATOM 1401 C C . ALA A 1 178 ? -13.072 -0.612 -1.105 1.00 98.50 178 ALA A C 1
ATOM 1403 O O . ALA A 1 178 ? -12.706 0.523 -0.798 1.00 98.50 178 ALA A O 1
ATOM 1404 N N . GLU A 1 179 ? -14.347 -0.969 -1.153 1.00 98.25 179 GLU A N 1
ATOM 1405 C CA . GLU A 1 179 ? -15.449 -0.183 -0.611 1.00 98.25 179 GLU A CA 1
ATOM 1406 C C . GLU A 1 179 ? -15.862 -0.795 0.731 1.00 98.25 179 GLU A C 1
ATOM 1408 O O . GLU A 1 179 ? -16.177 -1.981 0.811 1.00 98.25 179 GLU A O 1
ATOM 1413 N N . VAL A 1 180 ? -15.797 0.008 1.790 1.00 98.31 180 VAL A N 1
ATOM 1414 C CA . VAL A 1 180 ? -16.090 -0.388 3.169 1.00 98.31 180 VAL A CA 1
ATOM 1415 C C . VAL A 1 180 ? -17.378 0.286 3.619 1.00 98.31 180 VAL A C 1
ATOM 1417 O O . VAL A 1 180 ? -17.516 1.504 3.477 1.00 98.31 180 VAL A O 1
ATOM 1420 N N . GLY A 1 181 ? -18.295 -0.505 4.166 1.00 96.06 181 GLY A N 1
ATOM 1421 C CA . GLY A 1 181 ? -19.609 -0.064 4.625 1.00 96.06 181 GLY A CA 1
ATOM 1422 C C . GLY A 1 181 ? -20.003 -0.652 5.979 1.00 96.06 181 GLY A C 1
ATOM 1423 O O . GLY A 1 181 ? -19.215 -1.315 6.665 1.00 96.06 181 GLY A O 1
ATOM 1424 N N . GLY A 1 182 ? -21.252 -0.387 6.363 1.00 94.06 182 GLY A N 1
ATOM 1425 C CA . GLY A 1 182 ? -21.841 -0.879 7.608 1.00 94.06 182 GLY A CA 1
ATOM 1426 C C . GLY A 1 182 ? -21.307 -0.215 8.881 1.00 94.06 182 GLY A C 1
ATOM 1427 O O . GLY A 1 182 ? -21.585 -0.696 9.975 1.00 94.06 182 GLY A O 1
ATOM 1428 N N . HIS A 1 183 ? -20.552 0.882 8.767 1.00 93.88 183 HIS A N 1
ATOM 1429 C CA . HIS A 1 183 ? -20.128 1.708 9.899 1.00 93.88 183 HIS A CA 1
ATOM 1430 C C . HIS A 1 183 ? -21.258 2.616 10.392 1.00 93.88 183 HIS A C 1
ATOM 1432 O O . HIS A 1 183 ? -22.000 3.194 9.601 1.00 93.88 183 HIS A O 1
ATOM 1438 N N . PHE A 1 184 ? -21.373 2.768 11.711 1.00 86.75 184 PHE A N 1
ATOM 1439 C CA . PHE A 1 184 ? -22.445 3.557 12.339 1.00 86.75 184 PHE A CA 1
ATOM 1440 C C . PHE A 1 184 ? -21.978 4.411 13.526 1.00 86.75 184 PHE A C 1
ATOM 1442 O O . PHE A 1 184 ? -22.614 5.422 13.831 1.00 86.75 184 PHE A O 1
ATOM 1449 N N . LEU A 1 185 ? -20.859 4.051 14.164 1.00 90.44 185 LEU A N 1
ATOM 1450 C CA . LEU A 1 185 ? -20.254 4.827 15.250 1.00 90.44 185 LEU A CA 1
ATOM 1451 C C . LEU A 1 185 ? -19.224 5.799 14.698 1.00 90.44 185 LEU A C 1
ATOM 1453 O O . LEU A 1 185 ? -18.495 5.457 13.771 1.00 90.44 185 LEU A O 1
ATOM 1457 N N . SER A 1 186 ? -19.106 6.984 15.294 1.00 91.94 186 SER A N 1
ATOM 1458 C CA . SER A 1 186 ? -17.985 7.862 14.951 1.00 91.94 186 SER A CA 1
ATOM 1459 C C . SER A 1 186 ? -16.674 7.200 15.376 1.00 91.94 186 SER A C 1
ATOM 1461 O O . SER A 1 186 ? -16.559 6.674 16.483 1.00 91.94 186 SER A O 1
ATOM 1463 N N . GLY A 1 187 ? -15.661 7.204 14.513 1.00 93.75 187 GLY A N 1
ATOM 1464 C CA . GLY A 1 187 ? -14.433 6.486 14.823 1.00 93.75 187 GLY A CA 1
ATOM 1465 C C . GLY A 1 187 ? -13.553 6.158 13.634 1.00 93.75 187 GLY A C 1
ATOM 1466 O O . GLY A 1 187 ? -13.783 6.600 12.514 1.00 93.75 187 GLY A O 1
ATOM 1467 N N . SER A 1 188 ? -12.532 5.340 13.875 1.00 95.88 188 SER A N 1
ATOM 1468 C CA . SER A 1 188 ? -11.647 4.878 12.812 1.00 95.88 188 SER A CA 1
ATOM 1469 C C . SER A 1 188 ? -12.258 3.716 12.034 1.00 95.88 188 SER A C 1
ATOM 1471 O O . SER A 1 188 ? -12.878 2.819 12.608 1.00 95.88 188 SER A O 1
ATOM 1473 N N . ILE A 1 189 ? -12.005 3.705 10.730 1.00 97.81 189 ILE A N 1
ATOM 1474 C CA . ILE A 1 189 ? -12.082 2.515 9.885 1.00 97.81 189 ILE A CA 1
ATOM 1475 C C . ILE A 1 189 ? -10.657 2.189 9.468 1.00 97.81 189 ILE A C 1
ATOM 1477 O O . ILE A 1 189 ? -9.980 3.050 8.894 1.00 97.81 189 ILE A O 1
ATOM 1481 N N . THR A 1 190 ? -10.202 0.969 9.753 1.00 97.88 190 THR A N 1
ATOM 1482 C CA . THR A 1 190 ? -8.871 0.508 9.360 1.00 97.88 190 THR A CA 1
ATOM 1483 C C . THR A 1 190 ? -8.925 -0.711 8.455 1.00 97.88 190 THR A C 1
ATOM 1485 O O . THR A 1 190 ? -9.716 -1.626 8.668 1.00 97.88 190 THR A O 1
ATOM 1488 N N . LEU A 1 191 ? -8.057 -0.720 7.444 1.00 98.62 191 LEU A N 1
ATOM 1489 C CA . LEU A 1 191 ? -7.916 -1.821 6.498 1.00 98.62 191 LEU A CA 1
ATOM 1490 C C . LEU A 1 191 ? -6.436 -2.174 6.353 1.00 98.62 191 LEU A C 1
ATOM 1492 O O . LEU A 1 191 ? -5.597 -1.299 6.115 1.00 98.62 191 LEU A O 1
ATOM 1496 N N . GLN A 1 192 ? -6.116 -3.456 6.486 1.00 98.62 192 GLN A N 1
ATOM 1497 C CA . GLN A 1 192 ? -4.763 -3.966 6.296 1.00 98.62 192 GLN A CA 1
ATOM 1498 C C . GLN A 1 192 ? -4.797 -5.278 5.518 1.00 98.62 192 GLN A C 1
ATOM 1500 O O . GLN A 1 192 ? -5.650 -6.123 5.776 1.00 98.62 192 GLN A O 1
ATOM 1505 N N . LEU A 1 193 ? -3.840 -5.459 4.610 1.00 98.50 193 LEU A N 1
ATOM 1506 C CA . LEU A 1 193 ? -3.495 -6.760 4.047 1.00 98.50 193 LEU A CA 1
ATOM 1507 C C . LEU A 1 193 ? -2.388 -7.379 4.922 1.00 98.50 193 LEU A C 1
ATOM 1509 O O . LEU A 1 193 ? -1.274 -6.842 4.935 1.00 98.50 193 LEU A O 1
ATOM 1513 N N . PRO A 1 194 ? -2.646 -8.451 5.692 1.00 98.44 194 PRO A N 1
ATOM 1514 C CA . PRO A 1 194 ? -1.615 -9.140 6.462 1.00 98.44 194 PRO A CA 1
ATOM 1515 C C . PRO A 1 194 ? -0.559 -9.786 5.560 1.00 98.44 194 PRO A C 1
ATOM 1517 O O . PRO A 1 194 ? -0.827 -10.132 4.405 1.00 98.44 194 PRO A O 1
ATOM 1520 N N . ALA A 1 195 ? 0.642 -9.989 6.105 1.00 96.69 195 ALA A N 1
ATOM 1521 C CA . ALA A 1 195 ? 1.730 -10.642 5.383 1.00 96.69 195 ALA A CA 1
ATOM 1522 C C . ALA A 1 195 ? 1.344 -12.067 4.966 1.00 96.69 195 ALA A C 1
ATOM 1524 O O . ALA A 1 195 ? 0.842 -12.844 5.775 1.00 96.69 195 ALA A O 1
ATOM 1525 N N . GLY A 1 196 ? 1.634 -12.417 3.716 1.00 95.12 196 GLY A N 1
ATOM 1526 C CA . GLY A 1 196 ? 1.433 -13.757 3.175 1.00 95.12 196 GLY A CA 1
ATOM 1527 C C . GLY A 1 196 ? -0.012 -14.134 2.860 1.00 95.12 196 GLY A C 1
ATOM 1528 O O . GLY A 1 196 ? -0.239 -15.284 2.499 1.00 95.12 196 GLY A O 1
ATOM 1529 N N . SER A 1 197 ? -0.962 -13.198 2.943 1.00 96.75 197 SER A N 1
ATOM 1530 C CA . SER A 1 197 ? -2.361 -13.446 2.545 1.00 96.75 197 SER A CA 1
ATOM 1531 C C . SER A 1 197 ? -2.475 -13.751 1.048 1.00 96.75 197 SER A C 1
ATOM 1533 O O . SER A 1 197 ? -3.249 -14.599 0.633 1.00 96.75 197 SER A O 1
ATOM 1535 N N . VAL A 1 198 ? -1.614 -13.128 0.238 1.00 96.19 198 VAL A N 1
ATOM 1536 C CA . VAL A 1 198 ? -1.510 -13.368 -1.206 1.00 96.19 198 VAL A CA 1
ATOM 1537 C C . VAL A 1 198 ? -0.057 -13.549 -1.636 1.00 96.19 198 VAL A C 1
ATOM 1539 O O . VAL A 1 198 ? 0.884 -13.213 -0.906 1.00 96.19 198 VAL A O 1
ATOM 1542 N N . THR A 1 199 ? 0.134 -14.062 -2.853 1.00 92.75 199 THR A N 1
ATOM 1543 C CA . THR A 1 199 ? 1.459 -14.221 -3.465 1.00 92.75 199 THR A CA 1
ATOM 1544 C C . THR A 1 199 ? 1.550 -13.499 -4.805 1.00 92.75 199 THR A C 1
ATOM 1546 O O . THR A 1 199 ? 0.581 -13.426 -5.558 1.00 92.75 199 THR A O 1
ATOM 1549 N N . ALA A 1 200 ? 2.745 -13.008 -5.118 1.00 90.88 200 ALA A N 1
ATOM 1550 C CA . ALA A 1 200 ? 3.114 -12.492 -6.425 1.00 90.88 200 ALA A CA 1
ATOM 1551 C C . ALA A 1 200 ? 4.162 -13.414 -7.051 1.00 90.88 200 ALA A C 1
ATOM 1553 O O . ALA A 1 200 ? 5.274 -13.521 -6.532 1.00 90.88 200 ALA A O 1
ATOM 1554 N N . SER A 1 201 ? 3.820 -14.088 -8.151 1.00 87.19 201 SER A N 1
ATOM 1555 C CA . SER A 1 201 ? 4.717 -15.049 -8.820 1.00 87.19 201 SER A CA 1
ATOM 1556 C C . SER A 1 201 ? 5.319 -16.095 -7.863 1.00 87.19 201 SER A C 1
ATOM 1558 O O . SER A 1 201 ? 6.482 -16.464 -7.989 1.00 87.19 201 SER A O 1
ATOM 1560 N N . GLY A 1 202 ? 4.535 -16.549 -6.877 1.00 85.56 202 GLY A N 1
ATOM 1561 C CA . GLY A 1 202 ? 4.961 -17.523 -5.866 1.00 85.56 202 GLY A CA 1
ATOM 1562 C C . GLY A 1 202 ? 5.653 -16.935 -4.629 1.00 85.56 202 GLY A C 1
ATOM 1563 O O . GLY A 1 202 ? 5.896 -17.674 -3.678 1.00 85.56 202 GLY A O 1
ATOM 1564 N N . THR A 1 203 ? 5.922 -15.627 -4.591 1.00 89.19 203 THR A N 1
ATOM 1565 C CA . THR A 1 203 ? 6.509 -14.952 -3.423 1.00 89.19 203 THR A CA 1
ATOM 1566 C C . THR A 1 203 ? 5.411 -14.345 -2.543 1.00 89.19 203 THR A C 1
ATOM 1568 O O . THR A 1 203 ? 4.606 -13.566 -3.061 1.00 89.19 203 THR A O 1
ATOM 1571 N N . PRO A 1 204 ? 5.356 -14.646 -1.231 1.00 92.56 204 PRO A N 1
ATOM 1572 C CA . PRO A 1 204 ? 4.423 -14.007 -0.303 1.00 92.56 204 PRO A CA 1
ATOM 1573 C C . PRO A 1 204 ? 4.560 -12.483 -0.305 1.00 92.56 204 PRO A C 1
ATOM 1575 O O . PRO A 1 204 ? 5.672 -11.956 -0.257 1.00 92.56 204 PRO A O 1
ATOM 1578 N N . VAL A 1 205 ? 3.435 -11.772 -0.345 1.00 95.31 205 VAL A N 1
ATOM 1579 C CA . VAL A 1 205 ? 3.437 -10.309 -0.226 1.00 95.31 205 VAL A CA 1
ATOM 1580 C C . VAL A 1 205 ? 3.605 -9.919 1.254 1.00 95.31 205 VAL A C 1
ATOM 1582 O O . VAL A 1 205 ? 2.908 -10.486 2.101 1.00 95.31 205 VAL A O 1
ATOM 1585 N N . PRO A 1 206 ? 4.501 -8.978 1.607 1.00 95.75 206 PRO A N 1
ATOM 1586 C CA . PRO A 1 206 ? 4.606 -8.434 2.961 1.00 95.75 206 PRO A CA 1
ATOM 1587 C C . PRO A 1 206 ? 3.306 -7.771 3.432 1.00 95.75 206 PRO A C 1
ATOM 1589 O O . PRO A 1 206 ? 2.435 -7.432 2.634 1.00 95.75 206 PRO A O 1
ATOM 1592 N N . ALA A 1 207 ? 3.180 -7.543 4.742 1.00 97.25 207 ALA A N 1
ATOM 1593 C CA . ALA A 1 207 ? 2.029 -6.814 5.265 1.00 97.25 207 ALA A CA 1
ATOM 1594 C C . ALA A 1 207 ? 1.999 -5.388 4.699 1.00 97.25 207 ALA A C 1
ATOM 1596 O O . ALA A 1 207 ? 3.027 -4.707 4.663 1.00 97.25 207 ALA A O 1
ATOM 1597 N N . SER A 1 208 ? 0.815 -4.908 4.323 1.00 98.19 208 SER A N 1
ATOM 1598 C CA . SER A 1 208 ? 0.637 -3.488 4.035 1.00 98.19 208 SER A CA 1
ATOM 1599 C C . SER A 1 208 ? 0.736 -2.663 5.319 1.00 98.19 208 SER A C 1
ATOM 1601 O O . SER A 1 208 ? 0.564 -3.169 6.436 1.00 98.19 208 SER A O 1
ATOM 1603 N N . GLN A 1 209 ? 0.903 -1.350 5.167 1.00 97.62 209 GLN A N 1
ATOM 1604 C CA . GLN A 1 209 ? 0.524 -0.415 6.220 1.00 97.62 209 GLN A CA 1
ATOM 1605 C C . GLN A 1 209 ? -0.943 -0.617 6.624 1.00 97.62 209 GLN A C 1
ATOM 1607 O O . GLN A 1 209 ? -1.770 -1.053 5.816 1.00 97.62 209 GLN A O 1
ATOM 1612 N N . VAL A 1 210 ? -1.267 -0.245 7.860 1.00 98.00 210 VAL A N 1
ATOM 1613 C CA . VAL A 1 210 ? -2.657 -0.095 8.290 1.00 98.00 210 VAL A CA 1
ATOM 1614 C C . VAL A 1 210 ? -3.168 1.220 7.715 1.00 98.00 210 VAL A C 1
ATOM 1616 O O . VAL A 1 210 ? -2.765 2.296 8.161 1.00 98.00 210 VAL A O 1
ATOM 1619 N N . ALA A 1 211 ? -4.027 1.143 6.704 1.00 97.56 211 ALA A N 1
ATOM 1620 C CA . ALA A 1 211 ? -4.729 2.318 6.218 1.00 97.56 211 ALA A CA 1
ATOM 1621 C C . ALA A 1 211 ? -5.808 2.696 7.230 1.00 97.56 211 ALA A C 1
ATOM 1623 O O . ALA A 1 211 ? -6.477 1.816 7.764 1.00 97.56 211 ALA A O 1
ATOM 1624 N N . SER A 1 212 ? -5.980 3.988 7.490 1.00 96.25 212 SER A N 1
ATOM 1625 C CA . SER A 1 212 ? -6.992 4.493 8.415 1.00 96.25 212 SER A CA 1
ATOM 1626 C C . SER A 1 212 ? -7.673 5.711 7.814 1.00 96.25 212 SER A C 1
ATOM 1628 O O . SER A 1 212 ? -7.014 6.541 7.191 1.00 96.25 212 SER A O 1
ATOM 1630 N N . ILE A 1 213 ? -8.972 5.838 8.053 1.00 95.50 213 ILE A N 1
ATOM 1631 C CA . ILE A 1 213 ? -9.745 7.058 7.805 1.00 95.50 213 ILE A CA 1
ATOM 1632 C C . ILE A 1 213 ? -10.703 7.280 8.982 1.00 95.50 213 ILE A C 1
ATOM 1634 O O . ILE A 1 213 ? -11.188 6.302 9.558 1.00 95.50 213 ILE A O 1
ATOM 1638 N N . GLN A 1 214 ? -10.936 8.531 9.390 1.00 95.56 214 GLN A N 1
ATOM 1639 C CA . GLN A 1 214 ? -11.904 8.836 10.445 1.00 95.56 214 GLN A CA 1
ATOM 1640 C C . GLN A 1 214 ? -13.299 8.996 9.849 1.00 95.56 214 GLN A C 1
ATOM 1642 O O . GLN A 1 214 ? -13.528 9.854 9.004 1.00 95.56 214 GLN A O 1
ATOM 1647 N N . PHE A 1 215 ? -14.246 8.190 10.304 1.00 94.50 215 PHE A N 1
ATOM 1648 C CA . PHE A 1 215 ? -15.663 8.378 10.042 1.00 94.50 215 PHE A CA 1
ATOM 1649 C C . PHE A 1 215 ? -16.274 9.273 11.119 1.00 94.50 215 PHE A C 1
ATOM 1651 O O . PHE A 1 215 ? -16.052 9.066 12.315 1.00 94.50 215 PHE A O 1
ATOM 1658 N N . HIS A 1 216 ? -17.080 10.243 10.700 1.00 91.62 216 HIS A N 1
ATOM 1659 C CA . HIS A 1 216 ? -17.946 10.987 11.601 1.00 91.62 216 HIS A CA 1
ATOM 1660 C C . HIS A 1 216 ? -19.400 10.655 11.291 1.00 91.62 216 HIS A C 1
ATOM 1662 O O . HIS A 1 216 ? -19.900 10.976 10.210 1.00 91.62 216 HIS A O 1
ATOM 1668 N N . SER A 1 217 ? -20.075 10.027 12.253 1.00 86.69 217 SER A N 1
ATOM 1669 C CA . SER A 1 217 ? -21.490 9.710 12.117 1.00 86.69 217 SER A CA 1
ATOM 1670 C C . SER A 1 217 ? -22.298 11.010 12.061 1.00 86.69 217 SER A C 1
ATOM 1672 O O . SER A 1 217 ? -22.141 11.859 12.940 1.00 86.69 217 SER A O 1
ATOM 1674 N N . PRO A 1 218 ? -23.169 11.206 11.052 1.00 80.81 218 PRO A N 1
ATOM 1675 C CA . PRO A 1 218 ? -24.068 12.358 11.020 1.00 80.81 218 PRO A CA 1
ATOM 1676 C C . PRO A 1 218 ? -25.151 12.267 12.106 1.00 80.81 218 PRO A C 1
ATOM 1678 O O . PRO A 1 218 ? -25.849 13.248 12.368 1.00 80.81 218 PRO A O 1
ATOM 1681 N N . TYR A 1 219 ? -25.301 11.097 12.731 1.00 77.19 219 TYR A N 1
ATOM 1682 C CA . TYR A 1 219 ? -26.176 10.894 13.868 1.00 77.19 219 TYR A CA 1
ATOM 1683 C C . TYR A 1 219 ? -25.379 11.169 15.146 1.00 77.19 219 TYR A C 1
ATOM 1685 O O . TYR A 1 219 ? -24.363 10.509 15.373 1.00 77.19 219 TYR A O 1
ATOM 1693 N N . PRO A 1 220 ? -25.796 12.136 15.983 1.00 65.94 220 PRO A N 1
ATOM 1694 C CA . PRO A 1 220 ? -25.165 12.311 17.279 1.00 65.94 220 PRO A CA 1
ATOM 1695 C C . PRO A 1 220 ? -25.296 11.002 18.056 1.00 65.94 220 PRO A C 1
ATOM 1697 O O . PRO A 1 220 ? -26.373 10.401 18.067 1.00 65.94 220 PRO A O 1
ATOM 1700 N N . GLU A 1 221 ? -24.215 10.575 18.710 1.00 63.19 221 GLU A N 1
ATOM 1701 C CA . GLU A 1 221 ? -24.299 9.572 19.769 1.00 63.19 221 GLU A CA 1
ATOM 1702 C C . GLU A 1 221 ? -25.126 10.198 20.892 1.00 63.19 221 GLU A C 1
ATOM 1704 O O . GLU A 1 221 ? -24.620 10.892 21.773 1.00 63.19 221 GLU A O 1
ATOM 1709 N N . VAL A 1 222 ? -26.447 10.066 20.789 1.00 62.59 222 VAL A N 1
ATOM 1710 C CA . VAL A 1 222 ? -27.331 10.342 21.905 1.00 62.59 222 VAL A CA 1
ATOM 1711 C C . VAL A 1 222 ? -27.069 9.198 22.861 1.00 62.59 222 VAL A C 1
ATOM 1713 O O . VAL A 1 222 ? -27.492 8.074 22.602 1.00 62.59 222 VAL A O 1
ATOM 1716 N N . ASP A 1 223 ? -26.334 9.483 23.932 1.00 67.31 223 ASP A N 1
ATOM 1717 C CA . ASP A 1 223 ? -26.368 8.653 25.126 1.00 67.31 223 ASP A CA 1
ATOM 1718 C C . ASP A 1 223 ? -27.796 8.750 25.681 1.00 67.31 223 ASP A C 1
ATOM 1720 O O . ASP A 1 223 ? -28.127 9.598 26.508 1.00 67.31 223 ASP A O 1
ATOM 1724 N N . ASP A 1 224 ? -28.694 7.958 25.101 1.00 66.94 224 ASP A N 1
ATOM 1725 C CA . ASP A 1 224 ? -30.108 7.875 25.455 1.00 66.94 224 ASP A CA 1
ATOM 1726 C C . AS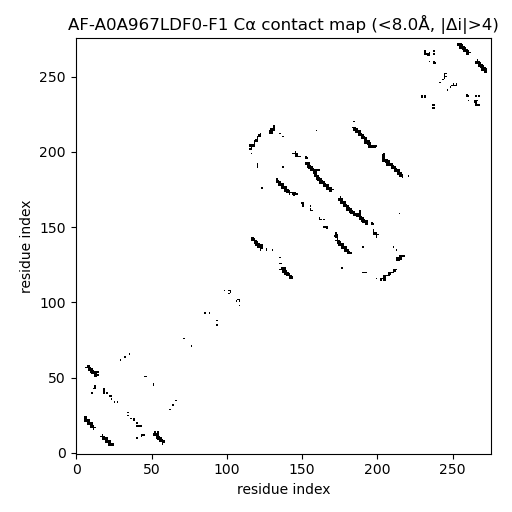P A 1 224 ? -30.308 7.208 26.820 1.00 66.94 224 ASP A C 1
ATOM 1728 O O . ASP A 1 224 ? -31.398 7.275 27.396 1.00 66.94 224 ASP A O 1
ATOM 1732 N N . LEU A 1 225 ? -29.228 6.642 27.365 1.00 68.69 225 LEU A N 1
ATOM 1733 C CA . LEU A 1 225 ? -29.127 6.134 28.718 1.00 68.69 225 LEU A CA 1
ATOM 1734 C C . LEU A 1 225 ? -28.573 7.172 29.698 1.00 68.69 225 LEU A C 1
ATOM 1736 O O . LEU A 1 225 ? -28.838 7.025 30.886 1.00 68.69 225 LEU A O 1
ATOM 1740 N N . ALA A 1 226 ? -27.906 8.249 29.265 1.00 71.56 226 ALA A N 1
ATOM 1741 C CA . ALA A 1 226 ? -27.469 9.330 30.160 1.00 71.56 226 ALA A CA 1
ATOM 1742 C C . ALA A 1 226 ? -28.607 9.914 31.020 1.00 71.56 226 ALA A C 1
ATOM 1744 O O . ALA A 1 226 ? -28.374 10.175 32.198 1.00 71.56 226 ALA A O 1
ATOM 1745 N N . PRO A 1 227 ? -29.847 10.096 30.513 1.00 70.25 227 PRO A N 1
ATOM 1746 C CA . PRO A 1 227 ? -30.973 10.517 31.346 1.00 70.25 227 PRO A CA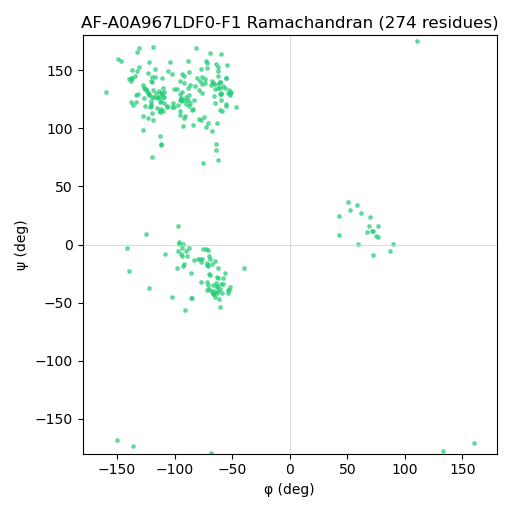 1
ATOM 1747 C C . PRO A 1 227 ? -31.464 9.437 32.322 1.00 70.25 227 PRO A C 1
ATOM 1749 O O . PRO A 1 227 ? -32.206 9.755 33.248 1.00 70.25 227 PRO A O 1
ATOM 1752 N N . LEU A 1 228 ? -31.121 8.168 32.075 1.00 68.94 228 LEU A N 1
ATOM 1753 C CA . LEU A 1 228 ? -31.515 7.008 32.878 1.00 68.94 228 LEU A CA 1
ATOM 1754 C C . LEU A 1 228 ? -30.425 6.571 33.867 1.00 68.94 228 LEU A C 1
ATOM 1756 O O . LEU A 1 228 ? -30.742 5.869 34.828 1.00 68.94 228 LEU A O 1
ATOM 1760 N N . SER A 1 229 ? -29.166 6.962 33.648 1.00 71.38 229 SER A N 1
ATOM 1761 C CA . SER A 1 229 ? -28.087 6.773 34.613 1.00 71.38 229 SER A CA 1
ATOM 1762 C C . SER A 1 229 ? -28.223 7.803 35.722 1.00 71.38 229 SER A C 1
ATOM 1764 O O . SER A 1 229 ? -28.361 9.000 35.476 1.00 71.38 229 SER A O 1
ATOM 1766 N N . ASP A 1 230 ? -28.178 7.350 36.967 1.00 72.69 230 ASP A N 1
ATOM 1767 C CA . ASP A 1 230 ? -28.185 8.242 38.114 1.00 72.69 230 ASP A CA 1
ATOM 1768 C C . ASP A 1 230 ? -26.763 8.587 38.602 1.00 72.69 230 ASP A C 1
ATOM 1770 O O . ASP A 1 230 ? -26.629 9.474 39.449 1.00 72.69 230 ASP A O 1
ATOM 1774 N N . GLU A 1 231 ? -25.725 7.903 38.079 1.00 68.69 231 GLU A N 1
ATOM 1775 C CA . GLU A 1 231 ? -24.275 7.982 38.394 1.00 68.69 231 GLU A CA 1
ATOM 1776 C C . GLU A 1 231 ? -23.925 8.070 39.899 1.00 68.69 231 GLU A C 1
ATOM 1778 O O . GLU A 1 231 ? -22.787 8.349 40.279 1.00 68.69 231 GLU A O 1
ATOM 1783 N N . PHE A 1 232 ? -24.916 7.891 40.777 1.00 66.44 232 PHE A N 1
ATOM 1784 C CA . PHE A 1 232 ? -24.911 8.161 42.215 1.00 66.44 232 PHE A CA 1
ATOM 1785 C C . PHE A 1 232 ? -24.236 9.483 42.635 1.00 66.44 232 PHE A C 1
ATOM 1787 O O . PHE A 1 232 ? -23.770 9.615 43.768 1.00 66.44 232 PHE A O 1
ATOM 1794 N N . SER A 1 233 ? -24.168 10.474 41.740 1.00 64.38 233 SER A N 1
ATOM 1795 C CA . SER A 1 233 ? -23.387 11.707 41.937 1.00 64.38 233 SER A CA 1
ATOM 1796 C C . SER A 1 233 ? -24.207 12.872 42.509 1.00 64.38 233 SER A C 1
ATOM 1798 O O . SER A 1 233 ? -23.640 13.896 42.900 1.00 64.38 233 SER A O 1
ATOM 1800 N N . GLY A 1 234 ? -25.534 12.711 42.614 1.00 67.19 234 GLY A N 1
ATOM 1801 C CA . GLY A 1 234 ? -26.465 13.716 43.125 1.00 67.19 234 GLY A CA 1
ATOM 1802 C C . GLY A 1 234 ? -27.560 13.135 44.023 1.00 67.19 234 GLY A C 1
ATOM 1803 O O . GLY A 1 234 ? -28.110 12.072 43.765 1.00 67.19 234 GLY A O 1
ATOM 1804 N N . ALA A 1 235 ? -27.912 13.875 45.077 1.00 68.25 235 ALA A N 1
ATOM 1805 C CA . ALA A 1 235 ? -28.935 13.513 46.064 1.00 68.25 235 ALA A CA 1
ATOM 1806 C C . ALA A 1 235 ? -30.364 13.370 45.503 1.00 68.25 235 ALA A C 1
ATOM 1808 O O . ALA A 1 235 ? -31.228 12.760 46.128 1.00 68.25 235 ALA A O 1
ATOM 1809 N N . SER A 1 236 ? -30.635 13.965 44.341 1.00 72.44 236 SER A N 1
ATOM 1810 C CA . SER A 1 236 ? -31.988 14.132 43.805 1.00 72.44 236 SER A CA 1
ATOM 1811 C C . SER A 1 236 ? -32.594 12.868 43.192 1.00 72.44 236 SER A C 1
ATOM 1813 O O . SER A 1 236 ? -33.804 12.707 43.283 1.00 72.44 236 SER A O 1
ATOM 1815 N N . SER A 1 237 ? -31.787 11.987 42.592 1.00 73.38 237 SER A N 1
ATOM 1816 C CA . SER A 1 237 ? -32.222 10.710 41.985 1.00 73.38 237 SER A CA 1
ATOM 1817 C C . SER A 1 237 ? -32.151 9.533 42.961 1.00 73.38 237 SER A C 1
ATOM 1819 O O . SER A 1 237 ? -32.773 8.492 42.774 1.00 73.38 237 SER A O 1
ATOM 1821 N N . LEU A 1 238 ? -31.416 9.707 44.057 1.00 72.19 238 LEU A N 1
ATOM 1822 C CA . LEU A 1 238 ? -31.207 8.700 45.087 1.00 72.19 238 LEU A CA 1
ATOM 1823 C C . LEU A 1 238 ? -32.522 8.197 45.729 1.00 72.19 238 LEU A C 1
ATOM 1825 O O . LEU A 1 238 ? -32.598 7.043 46.150 1.00 72.19 238 LEU A O 1
ATOM 1829 N N . ALA A 1 239 ? -33.572 9.025 45.769 1.00 70.56 239 ALA A N 1
ATOM 1830 C CA . ALA A 1 239 ? -34.895 8.652 46.281 1.00 70.56 239 ALA A CA 1
ATOM 1831 C C . ALA A 1 239 ? -35.735 7.797 45.308 1.00 70.56 239 ALA A C 1
ATOM 1833 O O . ALA A 1 239 ? -36.714 7.18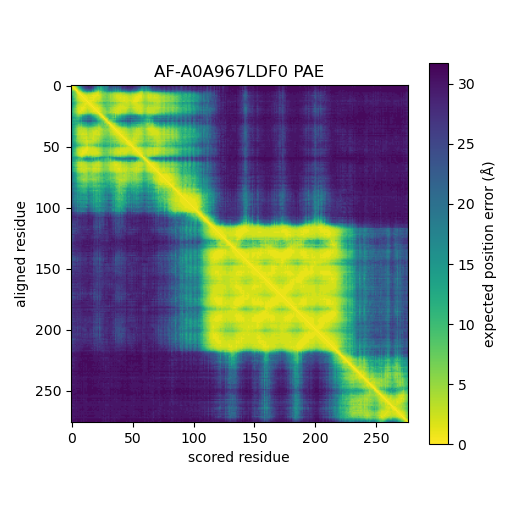3 45.738 1.00 70.56 239 ALA A O 1
ATOM 1834 N N . ASP A 1 240 ? -35.357 7.723 44.027 1.00 75.19 240 ASP A N 1
ATOM 1835 C CA . ASP A 1 240 ? -36.058 6.922 43.013 1.00 75.19 240 ASP A CA 1
ATOM 1836 C C . ASP A 1 240 ? -35.728 5.420 43.123 1.00 75.19 240 ASP A C 1
ATOM 1838 O O . ASP A 1 240 ? -36.428 4.566 42.569 1.00 75.19 240 ASP A O 1
ATOM 1842 N N . TRP A 1 241 ? -34.699 5.074 43.903 1.00 74.44 241 TRP A N 1
ATOM 1843 C CA . TRP A 1 241 ? -34.282 3.701 44.164 1.00 74.44 241 TRP A CA 1
ATOM 1844 C C . TRP A 1 241 ? -35.235 2.996 45.119 1.00 74.44 241 TRP A C 1
ATOM 1846 O O . TRP A 1 241 ? -35.263 3.250 46.327 1.00 74.44 241 TRP A O 1
ATOM 1856 N N . ARG A 1 242 ? -35.987 2.036 44.581 1.00 72.50 242 ARG A N 1
ATOM 1857 C CA . ARG A 1 242 ? -36.912 1.223 45.370 1.00 72.50 242 ARG A CA 1
ATOM 1858 C C . ARG A 1 242 ? -36.289 -0.073 45.852 1.00 72.50 242 ARG A C 1
ATOM 1860 O O . ARG A 1 242 ? -35.493 -0.722 45.173 1.00 72.50 242 ARG A O 1
ATOM 1867 N N . ARG A 1 243 ? -36.716 -0.497 47.038 1.00 75.31 243 ARG A N 1
ATOM 1868 C CA . ARG A 1 243 ? -36.311 -1.775 47.612 1.00 75.31 243 ARG A CA 1
ATOM 1869 C C . ARG A 1 243 ? -37.203 -2.879 47.070 1.00 75.31 243 ARG A C 1
ATOM 1871 O O . ARG A 1 243 ? -38.307 -3.075 47.565 1.00 75.31 243 ARG A O 1
ATOM 1878 N N . ARG A 1 244 ? -36.689 -3.661 46.118 1.00 70.56 244 ARG A N 1
ATOM 1879 C CA . ARG A 1 244 ? -37.423 -4.795 45.532 1.00 70.56 244 ARG A CA 1
ATOM 1880 C C . ARG A 1 244 ? -37.973 -5.764 46.591 1.00 70.56 244 ARG A C 1
ATOM 1882 O O . ARG A 1 244 ? -39.103 -6.215 46.473 1.00 70.56 244 ARG A O 1
ATOM 1889 N N . ALA A 1 245 ? -37.218 -6.032 47.660 1.00 72.50 245 ALA A N 1
ATOM 1890 C CA . ALA A 1 245 ? -37.665 -6.895 48.760 1.00 72.50 245 ALA A CA 1
ATOM 1891 C C . ALA A 1 245 ? -38.911 -6.363 49.503 1.00 72.50 245 ALA A C 1
ATOM 1893 O O . ALA A 1 245 ? -39.689 -7.159 50.028 1.00 72.50 245 ALA A O 1
ATOM 1894 N N . VAL A 1 246 ? -39.096 -5.038 49.541 1.00 71.50 246 VAL A N 1
ATOM 1895 C CA . VAL A 1 246 ? -40.255 -4.367 50.150 1.00 71.50 246 VAL A CA 1
ATOM 1896 C C . VAL A 1 246 ? -41.403 -4.277 49.145 1.00 71.50 246 VAL A C 1
ATOM 1898 O O . VAL A 1 246 ? -42.529 -4.633 49.476 1.00 71.50 246 VAL A O 1
ATOM 1901 N N . ASP A 1 247 ? -41.106 -3.866 47.912 1.00 73.81 247 ASP A N 1
ATOM 1902 C CA . ASP A 1 247 ? -42.106 -3.651 46.862 1.00 73.81 247 ASP A CA 1
ATOM 1903 C C . ASP A 1 247 ? -42.754 -4.952 46.371 1.00 73.81 247 ASP A C 1
ATOM 1905 O O . ASP A 1 247 ? -43.959 -4.999 46.142 1.00 73.81 247 ASP A O 1
ATOM 1909 N N . GLU A 1 248 ? -41.972 -6.021 46.223 1.00 78.25 248 GLU A N 1
ATOM 1910 C CA . GLU A 1 248 ? -42.467 -7.320 45.755 1.00 78.25 248 GLU A CA 1
ATOM 1911 C C . GLU A 1 248 ? -42.863 -8.257 46.916 1.00 78.25 248 GLU A C 1
ATOM 1913 O O . GLU A 1 248 ? -43.310 -9.378 46.690 1.00 78.25 248 GLU A O 1
ATOM 1918 N N . GLY A 1 249 ? -42.723 -7.810 48.172 1.00 70.50 249 GLY A N 1
ATOM 1919 C CA . GLY A 1 249 ? -43.248 -8.512 49.348 1.00 70.50 249 GLY A CA 1
ATOM 1920 C C . GLY A 1 249 ? -42.559 -9.836 49.703 1.00 70.50 249 GLY A C 1
ATOM 1921 O O . GLY A 1 249 ? -43.099 -10.604 50.497 1.00 70.50 249 GLY A O 1
ATOM 1922 N N . TRP A 1 250 ? -41.369 -10.114 49.160 1.00 73.38 250 TRP A N 1
ATOM 1923 C CA . TRP A 1 250 ? -40.654 -11.380 49.387 1.00 73.38 250 TRP A CA 1
ATOM 1924 C C . TRP A 1 250 ? -40.205 -11.599 50.836 1.00 73.38 250 TRP A C 1
ATOM 1926 O O . TRP A 1 250 ? -39.837 -12.716 51.183 1.00 73.38 250 TRP A O 1
ATOM 1936 N N . GLY A 1 251 ? -40.212 -10.566 51.687 1.00 68.56 251 GLY A N 1
ATOM 1937 C CA . GLY A 1 251 ? -39.917 -10.696 53.121 1.00 68.56 251 GLY A CA 1
ATOM 1938 C C . GLY A 1 251 ? -38.470 -11.087 53.448 1.00 68.56 251 GLY A C 1
ATOM 1939 O O . GLY A 1 251 ? -38.166 -11.401 54.596 1.00 68.56 251 GLY A O 1
ATOM 1940 N N . ILE A 1 252 ? -37.578 -11.065 52.456 1.00 69.56 252 ILE A N 1
ATOM 1941 C CA . ILE A 1 252 ? -36.163 -11.409 52.596 1.00 69.56 252 ILE A CA 1
ATOM 1942 C C . ILE A 1 252 ? -35.354 -10.127 52.397 1.00 69.56 252 ILE A C 1
ATOM 1944 O O . ILE A 1 252 ? -34.938 -9.794 51.287 1.00 69.56 252 ILE A O 1
ATOM 1948 N N . ASP A 1 253 ? -35.171 -9.382 53.483 1.00 74.69 253 ASP A N 1
ATOM 1949 C CA . ASP A 1 253 ? -34.267 -8.240 53.505 1.00 74.69 253 ASP A CA 1
ATOM 1950 C C . ASP A 1 253 ? -32.843 -8.712 53.795 1.00 74.69 253 ASP A C 1
ATOM 1952 O O . ASP A 1 253 ? -32.574 -9.260 54.859 1.00 74.69 253 ASP A O 1
ATOM 1956 N N . GLN A 1 254 ? -31.935 -8.527 52.840 1.00 77.44 254 GLN A N 1
ATOM 1957 C CA . GLN A 1 254 ? -30.523 -8.884 52.998 1.00 77.44 254 GLN A CA 1
ATOM 1958 C C . GLN A 1 254 ? -29.658 -7.686 53.422 1.00 77.44 254 GLN A C 1
ATOM 1960 O O . GLN A 1 254 ? -28.445 -7.833 53.559 1.00 77.44 254 GLN A O 1
ATOM 1965 N N . LEU A 1 255 ? -30.255 -6.508 53.632 1.00 78.12 255 LEU A N 1
ATOM 1966 C CA . LEU A 1 255 ? -29.559 -5.281 54.009 1.00 78.12 255 LEU A CA 1
ATOM 1967 C C . LEU A 1 255 ? -29.876 -4.890 55.456 1.00 78.12 255 LEU A C 1
ATOM 1969 O O . LEU A 1 255 ? -30.986 -4.482 55.778 1.00 78.12 255 LEU A O 1
ATOM 1973 N N . GLU A 1 256 ? -28.851 -4.920 56.304 1.00 80.44 256 GLU A N 1
ATOM 1974 C CA . GLU A 1 256 ? -28.892 -4.416 57.677 1.00 80.44 256 GLU A CA 1
ATOM 1975 C C . GLU A 1 256 ? -28.931 -2.882 57.727 1.00 80.44 256 GLU A C 1
ATOM 1977 O O . GLU A 1 256 ? -29.624 -2.291 58.552 1.00 80.44 256 GLU A O 1
ATOM 1982 N N . THR A 1 257 ? -28.183 -2.207 56.848 1.00 82.88 257 THR A N 1
ATOM 1983 C CA . THR A 1 257 ? -28.211 -0.741 56.737 1.00 82.88 257 THR A CA 1
ATOM 1984 C C . THR A 1 257 ? -28.584 -0.324 55.330 1.00 82.88 257 THR A C 1
ATOM 1986 O O . THR A 1 257 ? -27.936 -0.720 54.360 1.00 82.88 257 THR A O 1
ATOM 1989 N N . TRP A 1 258 ? -29.573 0.561 55.253 1.00 78.62 258 TRP A N 1
ATOM 1990 C CA . TRP A 1 258 ? -29.950 1.286 54.051 1.00 78.62 258 TRP A CA 1
ATOM 1991 C C . TRP A 1 258 ? -29.990 2.778 54.375 1.00 78.62 258 TRP A C 1
ATOM 1993 O O . TRP A 1 258 ? -30.933 3.269 54.990 1.00 78.62 258 TRP A O 1
ATOM 2003 N N . ASN A 1 259 ? -28.918 3.487 54.028 1.00 79.25 259 ASN A N 1
ATOM 2004 C CA . ASN A 1 259 ? -28.801 4.925 54.238 1.00 79.25 259 ASN A CA 1
ATOM 2005 C C . ASN A 1 259 ? -28.518 5.583 52.892 1.00 79.25 259 ASN A C 1
ATOM 2007 O O . ASN A 1 259 ? -27.431 5.428 52.338 1.00 79.25 259 ASN A O 1
ATOM 2011 N N . ILE A 1 260 ? -29.513 6.288 52.373 1.00 77.12 260 ILE A N 1
ATOM 2012 C CA . ILE A 1 260 ? -29.430 7.033 51.124 1.00 77.12 260 ILE A CA 1
ATOM 2013 C C . ILE A 1 260 ? -29.594 8.506 51.467 1.00 77.12 260 ILE A C 1
ATOM 2015 O O . ILE A 1 260 ? -30.638 8.874 51.994 1.00 77.12 260 ILE A O 1
ATOM 2019 N N . ASP A 1 261 ? -28.578 9.326 51.202 1.00 73.25 261 ASP A N 1
ATOM 2020 C CA . ASP A 1 261 ? -28.598 10.790 51.375 1.00 73.25 261 ASP A CA 1
ATOM 2021 C C . ASP A 1 261 ? -28.881 11.290 52.813 1.00 73.25 261 ASP A C 1
ATOM 2023 O O . ASP A 1 261 ? -28.891 12.485 53.086 1.00 73.25 261 ASP A O 1
ATOM 2027 N N . GLN A 1 262 ? -29.076 10.383 53.774 1.00 75.69 262 GLN A N 1
ATOM 2028 C CA . GLN A 1 262 ? -29.510 10.709 55.134 1.00 75.69 262 GLN A CA 1
ATOM 2029 C C . GLN A 1 262 ? -28.341 11.090 56.045 1.00 75.69 262 GLN A C 1
ATOM 2031 O O . GLN A 1 262 ? -28.427 12.044 56.812 1.00 75.69 262 GLN A O 1
ATOM 2036 N N . SER A 1 263 ? -27.252 10.313 56.008 1.00 82.31 263 SER A N 1
ATOM 2037 C CA . SER A 1 263 ? -26.065 10.554 56.849 1.00 82.31 263 SER A CA 1
ATOM 2038 C C . SER A 1 263 ? -25.078 11.544 56.233 1.00 82.31 263 SER A C 1
ATOM 2040 O O . SER A 1 263 ? -24.297 12.174 56.947 1.00 82.31 263 SER A O 1
ATOM 2042 N N . ARG A 1 264 ? -25.098 11.665 54.904 1.00 80.00 264 ARG A N 1
ATOM 2043 C CA . ARG A 1 264 ? -24.232 12.530 54.111 1.00 80.00 264 ARG A CA 1
ATOM 2044 C C . ARG A 1 264 ? -24.895 12.752 52.759 1.00 80.00 264 ARG A C 1
ATOM 2046 O O . ARG A 1 264 ? -25.294 11.778 52.124 1.00 80.00 264 ARG A O 1
ATOM 2053 N N . SER A 1 265 ? -24.971 14.010 52.326 1.00 81.44 265 SER A N 1
ATOM 2054 C CA . SER A 1 265 ? -25.602 14.310 51.044 1.00 81.44 265 SER A CA 1
ATOM 2055 C C . SER A 1 265 ? -24.795 13.739 49.871 1.00 81.44 265 SER A C 1
ATOM 2057 O O . SER A 1 265 ? -23.562 13.786 49.899 1.00 81.44 265 SER A O 1
ATOM 2059 N N . GLY A 1 266 ? -25.484 13.174 48.879 1.00 73.69 266 GLY A N 1
ATOM 2060 C CA . GLY A 1 266 ? -24.913 12.505 47.711 1.00 73.69 266 GLY A CA 1
ATOM 2061 C C . GLY A 1 266 ? -24.228 11.177 48.038 1.00 73.69 266 GLY A C 1
ATOM 2062 O O . GLY A 1 266 ? -23.315 10.774 47.327 1.00 73.69 266 GLY A O 1
ATOM 2063 N N . HIS A 1 267 ? -24.592 10.522 49.147 1.00 74.94 267 HIS A N 1
ATOM 2064 C CA . HIS A 1 267 ? -23.947 9.286 49.586 1.00 74.94 267 HIS A CA 1
ATOM 2065 C C . HIS A 1 267 ? -24.956 8.157 49.801 1.00 74.94 267 HIS A C 1
ATOM 2067 O O . HIS A 1 267 ? -25.955 8.319 50.504 1.00 74.94 267 HIS A O 1
ATOM 2073 N N . MET A 1 268 ? -24.634 6.976 49.275 1.00 78.94 268 MET A N 1
ATOM 2074 C CA . MET A 1 268 ? -25.333 5.728 49.567 1.00 78.94 268 MET A CA 1
ATOM 2075 C C . MET A 1 268 ? -24.439 4.821 50.419 1.00 78.94 268 MET A C 1
ATOM 2077 O O . MET A 1 268 ? -23.295 4.538 50.068 1.00 78.94 268 MET A O 1
ATOM 2081 N N . ARG A 1 269 ? -24.959 4.345 51.554 1.00 83.12 269 ARG A N 1
ATOM 2082 C CA . ARG A 1 269 ? -24.336 3.302 52.376 1.00 83.12 269 ARG A CA 1
ATOM 2083 C C . ARG A 1 269 ? -25.278 2.111 52.483 1.00 83.12 269 ARG A C 1
ATOM 2085 O O . ARG A 1 269 ? -26.368 2.222 53.046 1.00 83.12 269 ARG A O 1
ATOM 2092 N N . LEU A 1 270 ? -24.799 0.973 51.995 1.00 84.25 270 LEU A N 1
ATOM 2093 C CA . LEU A 1 270 ? -25.458 -0.324 52.076 1.00 84.25 270 LEU A CA 1
ATOM 2094 C C . LEU A 1 270 ? -24.606 -1.246 52.949 1.00 84.25 270 LEU A C 1
ATOM 2096 O O . LEU A 1 270 ? -23.407 -1.377 52.710 1.00 84.25 270 LEU A O 1
ATOM 2100 N N . VAL A 1 271 ? -25.201 -1.859 53.970 1.00 85.44 271 VAL A N 1
ATOM 2101 C CA . VAL A 1 271 ? -24.533 -2.886 54.786 1.00 85.44 271 VAL A CA 1
ATOM 2102 C C . VAL A 1 271 ? -25.368 -4.156 54.691 1.00 85.44 271 VAL A C 1
ATOM 2104 O O . VAL A 1 271 ? -26.535 -4.103 55.076 1.00 85.44 271 VAL A O 1
ATOM 2107 N N . PRO A 1 272 ? -24.832 -5.266 54.158 1.00 83.50 272 PRO A N 1
ATOM 2108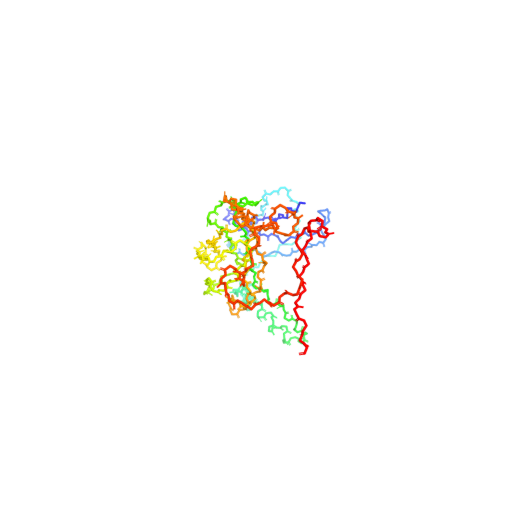 C CA . PRO A 1 272 ? -25.535 -6.541 54.163 1.00 83.50 272 PRO A CA 1
ATOM 2109 C C . PRO A 1 272 ? -25.580 -7.124 55.577 1.00 83.50 272 PRO A C 1
ATOM 2111 O O . PRO A 1 272 ? -24.708 -6.831 56.393 1.00 83.50 272 PRO A O 1
ATOM 2114 N N . HIS A 1 273 ? -26.553 -7.989 55.856 1.00 80.94 273 HIS A N 1
ATOM 2115 C CA . HIS A 1 273 ? -26.500 -8.805 57.067 1.00 80.94 273 HIS A CA 1
ATOM 2116 C C . HIS A 1 273 ? -25.246 -9.695 57.048 1.00 80.94 273 HIS A C 1
ATOM 2118 O O . HIS A 1 273 ? -24.976 -10.391 56.067 1.00 80.94 273 HIS A O 1
ATOM 2124 N N . GLY A 1 274 ? -24.468 -9.679 58.132 1.00 71.75 274 GLY A N 1
ATOM 2125 C CA . GLY A 1 274 ? -23.385 -10.643 58.324 1.00 71.75 274 GLY A CA 1
ATOM 2126 C C . GLY A 1 274 ? -23.946 -12.051 58.533 1.00 71.75 274 GLY A C 1
ATOM 2127 O O . GLY A 1 274 ? -24.954 -12.219 59.218 1.00 71.75 274 GLY A O 1
ATOM 2128 N N . SER A 1 275 ? -23.300 -13.071 57.962 1.00 60.53 275 SER A N 1
ATOM 2129 C CA . SER A 1 275 ? -23.617 -14.469 58.270 1.00 60.53 275 SER A CA 1
ATOM 2130 C C . SER A 1 275 ? -23.215 -14.763 59.719 1.00 60.53 275 SER A C 1
ATOM 2132 O O . SER A 1 275 ? -22.029 -14.956 59.999 1.00 60.53 275 SER A O 1
ATOM 2134 N N . GLY A 1 276 ? -24.184 -14.711 60.633 1.00 53.56 276 GLY A N 1
ATOM 2135 C CA . GLY A 1 276 ? -24.049 -15.223 61.998 1.00 53.56 276 GLY A CA 1
ATOM 2136 C C . GLY A 1 276 ? -24.132 -16.740 62.047 1.00 53.56 276 GLY A C 1
ATOM 2137 O O . GLY A 1 276 ? -24.858 -17.312 61.201 1.00 53.56 276 GLY A O 1
#

Nearest PDB structures (foldseek):
  7yhk-assembly1_H  TM=4.349E-01  e=5.464E-02  Mus musculus
  6lcs-assembly1_A  TM=4.513E-01  e=2.996E-01  Mus musculus
  1cwv-assembly1_A  TM=3.792E-01  e=8.982E-01  Yersinia pseudotuberculosis
  4hlz-assembly1_I  TM=5.270E-01  e=2.693E+00  Mus musculus
  5c0r-assembly1_H-3  TM=4.904E-01  e=1.937E+00  Mus musculus

Mean predicted aligned error: 19.16 Å

Secondary structure (DSSP, 8-state):
----PPEEEEEEETT-PPEEEEEPPP-S-TT-----------S--PPSSS---EEEEESSS--------PPPPHHHHHHHHHHHGGGGS-HHHHHHHHHHHHHHTT----PPPP----EEEEEPTT--SSB-SS-EEEEEEESS--SS--GGGSEEESTT---EEEEEEEETTTEEEEEEE---SSEEEEEE--TTSSEETTEEPPPPP-EEEEE--SS----TTTTT--TTT-TTTGGG---HHHHS------EEEEEESSSSTT-EEEEEPP--

pLDDT: mean 81.44, std 13.67, range [29.77, 98.62]

Sequence (276 aa):
HSNRFDTRVQVSVNGGPPVEVLLPESNTWDWRHTHWRNTRVENLWLEPGTENTLSLTVEALRDLAIDEILVSTADDLAKAAPHRQVLSLEPADLDQLITFLRELDGSPYIPPVPAEPVVQVLPAPGQTDPFFSDTARFDIRFDRPIQGLETGDFVLSGSAAANELVLMEIDPGRLYRAEVGGHFLSGSITLQLPAGSVTASGTPVPASQVASIQFHSPYPEVDDLAPLSDEFSGASSLADWRRRAVDEGWGIDQLETWNIDQSRSGHMRLVPHGSG